Protein AF-A0A966P6P8-F1 (afdb_monomer_lite)

Sequence (256 aa):
MDTTIDSPDFDPVLDGQVDELGGAEESESILDVDTYGNHYVTVKVDGEEVRVPLSEAVAGYSRQADYTRKTQELAQQRQELQWASAIKAALENDPAGTIDLLADHYGVSRKEAQKMVDEDPFFSDFSMDDPVAKRLSDIDERVSAFERMQAQQRLESEISRLKSTYGDDFDPQEVVAAAVAQGSTNLEAVFKQIAFDRLAARQKVSSEKAAKQTEAKRQASVVSGAASVKTAKDDVGTIRSIADAWAAAKRQHGVS

pLDDT: mean 80.64, std 16.86, range [38.25, 96.75]

Foldseek 3Di:
DDDDDDDDDDDDDDDDDPPPPPPPPPPPPDDDCVVQQQPWDWDADPNDTDIHGPVVVVVVVVVVVVVVVVVVVVVVVVVVVVVVVVLVVCCVVPVPVSVCVVCVVVPHHPVNVVCVQCVPPVNVVCVVDDPVVVVVVVVVVVVVVVVVVVLVVVLVVVLVVVCVVPPPLDDSVQLVVQCVVVVHPDSVVSSVVVVVVVVVVVVVVVVVVVVVVVVVVVVVCVVVVVPDDDDDDDDLPDDPDPVSVVVVVCVVVVDD

Secondary structure (DSSP, 8-state):
-------------S---------------PPPHHHHTTSEEEEEETTEEEEEEHHHHHHHHHHHHHHHHHHHHHHHHHHHHHHHHHHHHHHHH-HHHHHHHHHHHTT--HHHHHHHHHT-HHHHHHHH--HHHHHHHHHHHHHHHHHHHHHHHHHHHHHHHHHHHHGGG--HHHHHHHHHHHT-S-HHHHHHHHHHHHHHHHHHHHHHHHHHHHHHHHHHHHHHHTS-------------SHHHHHHHHHHHHT--

Structure (mmCIF, N/CA/C/O backbone):
data_AF-A0A966P6P8-F1
#
_entry.id   AF-A0A966P6P8-F1
#
loop_
_atom_site.group_PDB
_atom_site.id
_atom_site.type_symbol
_atom_site.label_atom_id
_atom_site.label_alt_id
_atom_site.label_comp_id
_atom_site.label_asym_id
_atom_site.label_entity_id
_atom_site.label_seq_id
_atom_site.pdbx_PDB_ins_code
_atom_site.Cartn_x
_atom_site.Cartn_y
_atom_site.Cartn_z
_atom_site.occupancy
_atom_site.B_iso_or_equiv
_atom_site.auth_seq_id
_atom_site.auth_comp_id
_atom_site.auth_asym_id
_atom_site.auth_atom_id
_atom_site.pdbx_PDB_model_num
ATOM 1 N N . MET A 1 1 ? -25.496 -49.683 -61.567 1.00 40.41 1 MET A N 1
ATOM 2 C CA . MET A 1 1 ? -24.240 -50.371 -61.914 1.00 40.41 1 MET A CA 1
ATOM 3 C C . MET A 1 1 ? -23.152 -49.445 -61.410 1.00 40.41 1 MET A C 1
ATOM 5 O O . MET A 1 1 ? -22.867 -48.469 -62.080 1.00 40.41 1 MET A O 1
ATOM 9 N N . ASP A 1 2 ? -22.816 -49.420 -60.125 1.00 40.47 2 ASP A N 1
ATOM 10 C CA . ASP A 1 2 ? -22.213 -50.478 -59.300 1.00 40.47 2 ASP A CA 1
ATOM 11 C C . ASP A 1 2 ? -21.158 -51.296 -60.045 1.00 40.47 2 ASP A C 1
ATOM 13 O O . ASP A 1 2 ? -21.510 -52.219 -60.778 1.00 40.47 2 ASP A O 1
ATOM 17 N N . THR A 1 3 ? -19.896 -50.914 -59.837 1.00 44.72 3 THR A N 1
ATOM 18 C CA . THR A 1 3 ? -18.756 -51.828 -59.859 1.00 44.72 3 THR A CA 1
ATOM 19 C C . THR A 1 3 ? -17.773 -51.374 -58.781 1.00 44.72 3 THR A C 1
ATOM 21 O O . THR A 1 3 ? -17.285 -50.245 -58.788 1.00 44.72 3 THR A O 1
ATOM 24 N N . THR A 1 4 ? -17.541 -52.272 -57.834 1.00 46.53 4 THR A N 1
ATOM 25 C CA . THR A 1 4 ? -16.696 -52.143 -56.648 1.00 46.53 4 THR A CA 1
ATOM 26 C C . THR A 1 4 ? -15.240 -52.520 -56.970 1.00 46.53 4 THR A C 1
ATOM 28 O O . THR A 1 4 ? -15.019 -53.534 -57.619 1.00 46.53 4 THR A O 1
ATOM 31 N N . ILE A 1 5 ? -14.313 -51.668 -56.503 1.00 47.53 5 ILE A N 1
ATOM 32 C CA . ILE A 1 5 ? -12.948 -51.883 -55.955 1.00 47.53 5 ILE A CA 1
ATOM 33 C C . ILE A 1 5 ? -12.049 -52.963 -56.588 1.00 47.53 5 ILE A C 1
ATOM 35 O O . ILE A 1 5 ? -12.356 -54.144 -56.488 1.00 47.53 5 ILE A O 1
ATOM 39 N N . ASP A 1 6 ? -10.845 -52.556 -57.018 1.00 41.53 6 ASP A N 1
ATOM 40 C CA . ASP A 1 6 ? -9.609 -53.307 -56.728 1.00 41.53 6 ASP A CA 1
ATOM 41 C C . ASP A 1 6 ? -8.376 -52.375 -56.751 1.00 41.53 6 ASP A C 1
ATOM 43 O O . ASP A 1 6 ? -8.063 -51.770 -57.776 1.00 41.53 6 ASP A O 1
ATOM 47 N N . SER A 1 7 ? -7.714 -52.222 -55.601 1.00 47.41 7 SER A N 1
ATOM 48 C CA . SER A 1 7 ? -6.319 -51.761 -55.484 1.00 47.41 7 SER A CA 1
ATOM 49 C C . SER A 1 7 ? -5.475 -53.026 -55.337 1.00 47.41 7 SER A C 1
ATOM 51 O O . SER A 1 7 ? -5.856 -53.858 -54.512 1.00 47.41 7 SER A O 1
ATOM 53 N N . PRO A 1 8 ? -4.342 -53.190 -56.041 1.00 51.03 8 PRO A N 1
ATOM 54 C CA . PRO A 1 8 ? -3.049 -52.703 -55.518 1.00 51.03 8 PRO A CA 1
ATOM 55 C C . PRO A 1 8 ? -2.090 -52.306 -56.684 1.00 51.03 8 PRO A C 1
ATOM 57 O O . PRO A 1 8 ? -2.446 -52.441 -57.844 1.00 51.03 8 PRO A O 1
ATOM 60 N N . ASP A 1 9 ? -0.939 -51.650 -56.549 1.00 41.88 9 ASP A N 1
ATOM 61 C CA . ASP A 1 9 ? 0.227 -51.933 -55.720 1.00 41.88 9 ASP A CA 1
ATOM 62 C C . ASP A 1 9 ? 1.029 -50.637 -55.520 1.00 41.88 9 ASP A C 1
ATOM 64 O O . ASP A 1 9 ? 1.401 -49.943 -56.468 1.00 41.88 9 ASP A O 1
ATOM 68 N N . PHE A 1 10 ? 1.309 -50.326 -54.257 1.00 39.69 10 PHE A N 1
ATOM 69 C CA . PHE A 1 10 ? 2.444 -49.496 -53.885 1.00 39.69 10 PHE A CA 1
ATOM 70 C C . PHE A 1 10 ? 3.678 -50.394 -53.976 1.00 39.69 10 PHE A C 1
ATOM 72 O O . PHE A 1 10 ? 3.823 -51.290 -53.147 1.00 39.69 10 PHE A O 1
ATOM 79 N N . ASP A 1 11 ? 4.558 -50.139 -54.941 1.00 50.25 11 ASP A N 1
ATOM 80 C CA . ASP A 1 11 ? 5.905 -50.706 -54.949 1.00 50.25 11 ASP A CA 1
ATOM 81 C C . ASP A 1 11 ? 6.884 -49.596 -54.521 1.00 50.25 11 ASP A C 1
ATOM 83 O O . ASP A 1 11 ? 7.071 -48.615 -55.251 1.00 50.25 11 ASP A O 1
ATOM 87 N N . PRO A 1 12 ? 7.431 -49.645 -53.292 1.00 55.78 12 PRO A N 1
ATOM 88 C CA . PRO A 1 12 ? 8.374 -48.657 -52.812 1.00 55.78 12 PRO A CA 1
ATOM 89 C C . PRO A 1 12 ? 9.790 -49.028 -53.271 1.00 55.78 12 PRO A C 1
ATOM 91 O O . PRO A 1 12 ? 10.242 -50.151 -53.072 1.00 55.78 12 PRO A O 1
ATOM 94 N N . VAL A 1 13 ? 10.517 -48.015 -53.750 1.00 50.75 13 VAL A N 1
ATOM 95 C CA . VAL A 1 13 ? 11.955 -48.011 -54.087 1.00 50.75 13 VAL A CA 1
ATOM 96 C C . VAL A 1 13 ? 12.290 -48.421 -55.527 1.00 50.75 13 VAL A C 1
ATOM 98 O O . VAL A 1 13 ? 12.671 -49.554 -55.808 1.00 50.75 13 VAL A O 1
ATOM 101 N N . LEU A 1 14 ? 12.315 -47.426 -56.419 1.00 41.31 14 LEU A N 1
ATOM 102 C CA . LEU A 1 14 ? 13.279 -47.405 -57.516 1.00 41.31 14 LEU A CA 1
ATOM 103 C C . LEU A 1 14 ? 13.775 -45.971 -57.736 1.00 41.31 14 LEU A C 1
ATOM 105 O O . LEU A 1 14 ? 13.010 -45.094 -58.118 1.00 41.31 14 LEU A O 1
ATOM 109 N N . ASP A 1 15 ? 15.051 -45.785 -57.406 1.00 43.69 15 ASP A N 1
ATOM 110 C CA . ASP A 1 15 ? 15.924 -44.638 -57.654 1.00 43.69 15 ASP A CA 1
ATOM 111 C C . ASP A 1 15 ? 15.392 -43.234 -57.349 1.00 43.69 15 ASP A C 1
ATOM 113 O O . ASP A 1 15 ? 14.731 -42.564 -58.140 1.00 43.69 15 ASP A O 1
ATOM 117 N N . GLY A 1 16 ? 15.847 -42.727 -56.201 1.00 52.75 16 GLY A N 1
ATOM 118 C CA . GLY A 1 16 ? 16.045 -41.302 -56.022 1.00 52.75 16 GLY A CA 1
ATOM 119 C C . GLY A 1 16 ? 17.084 -40.802 -57.020 1.00 52.75 16 GLY A C 1
ATOM 120 O O . GLY A 1 16 ? 18.277 -40.812 -56.740 1.00 52.75 16 GLY A O 1
ATOM 121 N N . GLN A 1 17 ? 16.610 -40.315 -58.158 1.00 41.38 17 GLN A N 1
ATOM 122 C CA . GLN A 1 17 ? 17.323 -39.329 -58.947 1.00 41.38 17 GLN A CA 1
ATOM 123 C C . GLN A 1 17 ? 16.497 -38.049 -58.882 1.00 41.38 17 GLN A C 1
ATOM 125 O O . GLN A 1 17 ? 15.564 -37.828 -59.649 1.00 41.38 17 GLN A O 1
ATOM 130 N N . VAL A 1 18 ? 16.807 -37.225 -57.879 1.00 49.78 18 VAL A N 1
ATOM 131 C CA . VAL A 1 18 ? 16.539 -35.797 -57.995 1.00 49.78 18 VAL A CA 1
ATOM 132 C C . VAL A 1 18 ? 17.345 -35.346 -59.207 1.00 49.78 18 VAL A C 1
ATOM 134 O O . VAL A 1 18 ? 18.573 -35.378 -59.173 1.00 49.78 18 VAL A O 1
ATOM 137 N N . ASP A 1 19 ? 16.670 -35.021 -60.309 1.00 44.69 19 ASP A N 1
ATOM 138 C CA . ASP A 1 19 ? 17.277 -34.204 -61.353 1.00 44.69 19 ASP A CA 1
ATOM 139 C C . ASP A 1 19 ? 17.630 -32.877 -60.682 1.00 44.69 19 ASP A C 1
ATOM 141 O O . ASP A 1 19 ? 16.801 -31.984 -60.490 1.00 44.69 19 ASP A O 1
ATOM 145 N N . GLU A 1 20 ? 18.871 -32.820 -60.215 1.00 48.88 20 GLU A N 1
ATOM 146 C CA . GLU A 1 20 ? 19.545 -31.637 -59.735 1.00 48.88 20 GLU A CA 1
ATOM 147 C C . GLU A 1 20 ? 19.590 -30.689 -60.933 1.00 48.88 20 GLU A C 1
ATOM 149 O O . GLU A 1 20 ? 20.439 -30.795 -61.817 1.00 48.88 20 GLU A O 1
ATOM 154 N N . LEU A 1 21 ? 18.580 -29.818 -61.011 1.00 48.50 21 LEU A N 1
ATOM 155 C CA . LEU A 1 21 ? 18.564 -28.640 -61.865 1.00 48.50 21 LEU A CA 1
ATOM 156 C C . LEU A 1 21 ? 19.805 -27.833 -61.494 1.00 48.50 21 LEU A C 1
ATOM 158 O O . LEU A 1 21 ? 19.784 -27.022 -60.570 1.00 48.50 21 LEU A O 1
ATOM 162 N N . GLY A 1 22 ? 20.901 -28.148 -62.187 1.00 44.44 22 GLY A N 1
ATOM 163 C CA . GLY A 1 22 ? 22.191 -27.508 -62.051 1.00 44.44 22 GLY A CA 1
ATOM 164 C C . GLY A 1 22 ? 21.989 -26.014 -62.186 1.00 44.44 22 GLY A C 1
ATOM 165 O O . GLY A 1 22 ? 21.700 -25.511 -63.274 1.00 44.44 22 GLY A O 1
ATOM 166 N N . GLY A 1 23 ? 22.098 -25.324 -61.053 1.00 49.19 23 GLY A N 1
ATOM 167 C CA . GLY A 1 23 ? 22.200 -23.882 -61.022 1.00 49.19 23 GLY A CA 1
ATOM 168 C C . GLY A 1 23 ? 23.407 -23.511 -61.862 1.00 49.19 23 GLY A C 1
ATOM 169 O O . GLY A 1 23 ? 24.541 -23.814 -61.497 1.00 49.19 23 GLY A O 1
ATOM 170 N N . ALA A 1 24 ? 23.160 -22.904 -63.019 1.00 50.75 24 ALA A N 1
ATOM 171 C CA . ALA A 1 24 ? 24.193 -22.166 -63.705 1.00 50.75 24 ALA A CA 1
ATOM 172 C C . ALA A 1 24 ? 24.632 -21.062 -62.737 1.00 50.75 24 ALA A C 1
ATOM 174 O O . ALA A 1 24 ? 23.895 -20.104 -62.508 1.00 50.75 24 ALA A O 1
ATOM 175 N N . GLU A 1 25 ? 25.800 -21.229 -62.120 1.00 54.25 25 GLU A N 1
ATOM 176 C CA . GLU A 1 25 ? 26.509 -20.120 -61.498 1.00 54.25 25 GLU A CA 1
ATOM 177 C C . GLU A 1 25 ? 26.923 -19.172 -62.630 1.00 54.25 25 GLU A C 1
ATOM 179 O O . GLU A 1 25 ? 28.018 -19.253 -63.185 1.00 54.25 25 GLU A O 1
ATOM 184 N N . GLU A 1 26 ? 26.001 -18.297 -63.033 1.00 59.81 26 GLU A N 1
ATOM 185 C CA . GLU A 1 26 ? 26.340 -17.095 -63.778 1.00 59.81 26 GLU A CA 1
ATOM 186 C C . GLU A 1 26 ? 27.189 -16.236 -62.842 1.00 59.81 26 GLU A C 1
ATOM 188 O O . GLU A 1 26 ? 26.690 -15.500 -61.994 1.00 59.81 26 GLU A O 1
ATOM 193 N N . SER A 1 27 ? 28.508 -16.389 -62.942 1.00 58.28 27 SER A N 1
ATOM 194 C CA . SER A 1 27 ? 29.446 -15.516 -62.257 1.00 58.28 27 SER A CA 1
ATOM 195 C C . SER A 1 27 ? 29.288 -14.111 -62.838 1.00 58.28 27 SER A C 1
ATOM 197 O O . SER A 1 27 ? 29.836 -13.811 -63.904 1.00 58.28 27 SER A O 1
ATOM 199 N N . GLU A 1 28 ? 28.508 -13.259 -62.173 1.00 70.00 28 GLU A N 1
ATOM 200 C CA . GLU A 1 28 ? 28.406 -11.848 -62.532 1.00 70.00 28 GLU A CA 1
ATOM 201 C C . GLU A 1 28 ? 29.812 -11.235 -62.540 1.00 70.00 28 GLU A C 1
ATOM 203 O O . GLU A 1 28 ? 30.555 -11.301 -61.557 1.00 70.00 28 GLU A O 1
ATOM 208 N N . SER A 1 29 ? 30.216 -10.653 -63.670 1.00 74.38 29 SER A N 1
ATOM 209 C CA . SER A 1 29 ? 31.505 -9.977 -63.778 1.00 74.38 29 SER A CA 1
ATOM 210 C C . SER A 1 29 ? 31.459 -8.680 -62.968 1.00 74.38 29 SER A C 1
ATOM 212 O O . SER A 1 29 ? 30.943 -7.663 -63.438 1.00 74.38 29 SER A O 1
ATOM 214 N N . ILE A 1 30 ? 31.987 -8.718 -61.747 1.00 75.06 30 ILE A N 1
ATOM 215 C CA . ILE A 1 30 ? 32.059 -7.553 -60.862 1.00 75.06 30 ILE A CA 1
ATOM 216 C C . ILE A 1 30 ? 32.992 -6.514 -61.494 1.00 75.06 30 ILE A C 1
ATOM 218 O O . ILE A 1 30 ? 34.163 -6.784 -61.766 1.00 75.06 30 ILE A O 1
ATOM 222 N N . LEU A 1 31 ? 32.466 -5.313 -61.730 1.00 78.94 31 LEU A N 1
ATOM 223 C CA . LEU A 1 31 ? 33.258 -4.181 -62.198 1.00 78.94 31 LEU A CA 1
ATOM 224 C C . LEU A 1 31 ? 34.018 -3.577 -61.018 1.00 78.94 31 LEU A C 1
ATOM 226 O O . LEU A 1 31 ? 33.414 -3.083 -60.067 1.00 78.94 31 LEU A O 1
ATOM 230 N N . ASP A 1 32 ? 35.343 -3.594 -61.100 1.00 81.00 32 ASP A N 1
ATOM 231 C CA . ASP A 1 32 ? 36.198 -2.974 -60.095 1.00 81.00 32 ASP A CA 1
ATOM 232 C C . ASP A 1 32 ? 36.132 -1.439 -60.180 1.00 81.00 32 ASP A C 1
ATOM 234 O O . ASP A 1 32 ? 36.411 -0.831 -61.219 1.00 81.00 32 ASP A O 1
ATOM 238 N N . VAL A 1 33 ? 35.761 -0.806 -59.069 1.00 79.06 33 VAL A N 1
ATOM 239 C CA . VAL A 1 33 ? 35.576 0.646 -58.973 1.00 79.06 33 VAL A CA 1
ATOM 240 C C . VAL A 1 33 ? 36.901 1.390 -59.153 1.00 79.06 33 VAL A C 1
ATOM 242 O O . VAL A 1 33 ? 36.895 2.483 -59.719 1.00 79.06 33 VAL A O 1
ATOM 245 N N . ASP A 1 34 ? 38.034 0.792 -58.775 1.00 81.75 34 ASP A N 1
ATOM 246 C CA . ASP A 1 34 ? 39.353 1.420 -58.925 1.00 81.75 34 ASP A CA 1
ATOM 247 C C . ASP A 1 34 ? 39.784 1.494 -60.397 1.00 81.75 34 ASP A C 1
ATOM 249 O O . ASP A 1 34 ? 40.406 2.466 -60.834 1.00 81.75 34 ASP A O 1
ATOM 253 N N . THR A 1 35 ? 39.384 0.501 -61.193 1.00 82.88 35 THR A N 1
ATOM 254 C CA . THR A 1 35 ? 39.692 0.433 -62.626 1.00 82.88 35 THR A CA 1
ATOM 255 C C . THR A 1 35 ? 38.673 1.211 -63.471 1.00 82.88 35 THR A C 1
ATOM 257 O O . THR A 1 35 ? 39.038 1.903 -64.425 1.00 82.88 35 THR A O 1
ATOM 260 N N . TYR A 1 36 ? 37.383 1.134 -63.124 1.00 83.56 36 TYR A N 1
ATOM 261 C CA . TYR A 1 36 ? 36.289 1.681 -63.934 1.00 83.56 36 TYR A CA 1
ATOM 262 C C . TYR A 1 36 ? 35.656 2.958 -63.370 1.00 83.56 36 TYR A C 1
ATOM 264 O O . TYR A 1 36 ? 34.740 3.488 -63.994 1.00 83.56 36 TYR A O 1
ATOM 272 N N . GLY A 1 37 ? 36.156 3.514 -62.265 1.00 79.88 37 GLY A N 1
ATOM 273 C CA . GLY A 1 37 ? 35.544 4.648 -61.558 1.00 79.88 37 GLY A CA 1
ATOM 274 C C . GLY A 1 37 ? 35.254 5.890 -62.412 1.00 79.88 37 GLY A C 1
ATOM 275 O O . GLY A 1 37 ? 34.267 6.575 -62.163 1.00 79.88 37 GLY A O 1
ATOM 276 N N . ASN A 1 38 ? 36.046 6.146 -63.461 1.00 87.62 38 ASN A N 1
ATOM 277 C CA . ASN A 1 38 ? 35.849 7.272 -64.389 1.00 87.62 38 ASN A CA 1
ATOM 278 C C . ASN A 1 38 ? 34.782 7.024 -65.476 1.00 87.62 38 ASN A C 1
ATOM 280 O O . ASN A 1 38 ? 34.476 7.931 -66.254 1.00 87.62 38 ASN A O 1
ATOM 284 N N . HIS A 1 39 ? 34.229 5.812 -65.576 1.00 87.44 39 HIS A N 1
ATOM 285 C CA . HIS A 1 39 ? 33.167 5.502 -66.531 1.00 87.44 39 HIS A CA 1
ATOM 286 C C . HIS A 1 39 ? 31.854 6.096 -66.047 1.00 87.44 39 HIS A C 1
ATOM 288 O O . HIS A 1 39 ? 31.500 5.979 -64.881 1.00 87.44 39 HIS A O 1
ATOM 294 N N . TYR A 1 40 ? 31.119 6.734 -66.948 1.00 88.44 40 TYR A N 1
ATOM 295 C CA . TYR A 1 40 ? 29.867 7.388 -66.599 1.00 88.44 40 TYR A CA 1
ATOM 296 C C . TYR A 1 40 ? 28.685 6.432 -66.713 1.00 88.44 40 TYR A C 1
ATOM 298 O O . TYR A 1 40 ? 28.493 5.810 -67.758 1.00 88.44 40 TYR A O 1
ATOM 306 N N . VAL A 1 41 ? 27.852 6.421 -65.679 1.00 87.81 41 VAL A N 1
ATOM 307 C CA . VAL A 1 41 ? 26.591 5.686 -65.592 1.00 87.81 41 VAL A CA 1
ATOM 308 C C . VAL A 1 41 ? 25.446 6.685 -65.411 1.00 87.81 41 VAL A C 1
ATOM 310 O O . VAL A 1 41 ? 25.618 7.764 -64.843 1.00 87.81 41 VAL A O 1
ATOM 313 N N . THR A 1 42 ? 24.271 6.365 -65.941 1.00 90.00 42 THR A N 1
ATOM 314 C CA . THR A 1 42 ? 23.045 7.145 -65.733 1.00 90.00 42 THR A CA 1
ATOM 315 C C . THR A 1 42 ? 22.309 6.635 -64.500 1.00 90.00 42 THR A C 1
ATOM 317 O O . THR A 1 42 ? 21.915 5.470 -64.460 1.00 90.00 42 THR A O 1
ATOM 320 N N . VAL A 1 43 ? 22.108 7.503 -63.510 1.00 87.50 43 VAL A N 1
ATOM 321 C CA . VAL A 1 43 ? 21.359 7.218 -62.279 1.00 87.50 43 VAL A CA 1
ATOM 322 C C . VAL A 1 43 ? 20.107 8.094 -62.255 1.00 87.50 43 VAL A C 1
ATOM 324 O O . VAL A 1 43 ? 20.145 9.247 -62.684 1.00 87.50 43 VAL A O 1
ATOM 327 N N . LYS A 1 44 ? 18.986 7.550 -61.769 1.00 89.94 44 LYS A N 1
ATOM 328 C CA . LYS A 1 44 ? 17.744 8.310 -61.580 1.00 89.94 44 LYS A CA 1
ATOM 329 C C . LYS A 1 44 ? 17.712 8.912 -60.182 1.00 89.94 44 LYS A C 1
ATOM 331 O O . LYS A 1 44 ? 17.700 8.167 -59.206 1.00 89.94 44 LYS A O 1
ATOM 336 N N . VAL A 1 45 ? 17.664 10.237 -60.096 1.00 85.75 45 VAL A N 1
ATOM 337 C CA . VAL A 1 45 ? 17.494 10.981 -58.840 1.00 85.75 45 VAL A CA 1
ATOM 338 C C . VAL A 1 45 ? 16.249 11.844 -58.999 1.00 85.75 45 VAL A C 1
ATOM 340 O O . VAL A 1 45 ? 16.137 12.575 -59.976 1.00 85.75 45 VAL A O 1
ATOM 343 N N . ASP A 1 46 ? 15.273 11.688 -58.103 1.00 84.81 46 ASP A N 1
ATOM 344 C CA . ASP A 1 46 ? 14.005 12.440 -58.109 1.00 84.81 46 ASP A CA 1
ATOM 345 C C . ASP A 1 46 ? 13.236 12.442 -59.450 1.00 84.81 46 ASP A C 1
ATOM 347 O O . ASP A 1 46 ? 12.456 13.342 -59.747 1.00 84.81 46 ASP A O 1
ATOM 351 N N . GLY A 1 47 ? 13.416 11.392 -60.259 1.00 87.12 47 GLY A N 1
ATOM 352 C CA . GLY A 1 47 ? 12.741 11.220 -61.551 1.00 87.12 47 GLY A CA 1
ATOM 353 C C . GLY A 1 47 ? 13.490 11.787 -62.761 1.00 87.12 47 GLY A C 1
ATOM 354 O O . GLY A 1 47 ? 13.053 11.546 -63.886 1.00 87.12 47 GLY A O 1
ATOM 355 N N . GLU A 1 48 ? 14.630 12.452 -62.565 1.00 89.19 48 GLU A N 1
ATOM 356 C CA . GLU A 1 48 ? 15.507 12.928 -63.639 1.00 89.19 48 GLU A CA 1
ATOM 357 C C . GLU A 1 48 ? 16.707 11.988 -63.843 1.00 89.19 48 GLU A C 1
ATOM 359 O O . GLU A 1 48 ? 17.251 11.414 -62.896 1.00 89.19 48 GLU A O 1
ATOM 364 N N . GLU A 1 49 ? 17.122 11.804 -65.099 1.00 89.44 49 GLU A N 1
ATOM 365 C CA . GLU A 1 49 ? 18.284 10.982 -65.452 1.00 89.44 49 GLU A CA 1
ATOM 366 C C . GLU A 1 49 ? 19.559 11.827 -65.413 1.00 89.44 49 GLU A C 1
ATOM 368 O O . GLU A 1 49 ? 19.778 12.696 -66.258 1.00 89.44 49 GLU A O 1
ATOM 373 N N . VAL A 1 50 ? 20.423 11.554 -64.435 1.00 88.31 50 VAL A N 1
ATOM 374 C CA . VAL A 1 50 ? 21.680 12.277 -64.228 1.00 88.31 50 VAL A CA 1
ATOM 375 C C . VAL A 1 50 ? 22.852 11.358 -64.554 1.00 88.31 50 VAL A C 1
ATOM 377 O O . VAL A 1 50 ? 22.927 10.217 -64.097 1.00 88.31 50 VAL A O 1
ATOM 380 N N . ARG A 1 51 ? 23.790 11.852 -65.367 1.00 89.81 51 ARG A N 1
ATOM 381 C CA . ARG A 1 51 ? 24.991 11.110 -65.766 1.00 89.81 51 ARG A CA 1
ATOM 382 C C . ARG A 1 51 ? 26.134 11.396 -64.791 1.00 89.81 51 ARG A C 1
ATOM 384 O O . ARG A 1 51 ? 26.602 12.527 -64.706 1.00 89.81 51 ARG A O 1
ATOM 391 N N . VAL A 1 52 ? 26.600 10.365 -64.093 1.00 89.06 52 VAL A N 1
ATOM 392 C CA . VAL A 1 52 ? 27.539 10.455 -62.964 1.00 89.06 52 VAL A CA 1
ATOM 393 C C . VAL A 1 52 ? 28.635 9.384 -63.126 1.00 89.06 52 VAL A C 1
ATOM 395 O O . VAL A 1 52 ? 28.340 8.312 -63.656 1.00 89.06 52 VAL A O 1
ATOM 398 N N . PRO A 1 53 ? 29.906 9.628 -62.749 1.00 91.56 53 PRO A N 1
ATOM 399 C CA . PRO A 1 53 ? 30.934 8.585 -62.766 1.00 91.56 53 PRO A CA 1
ATOM 400 C C . PRO A 1 53 ? 30.575 7.407 -61.842 1.00 91.56 53 PRO A C 1
ATOM 402 O O . PRO A 1 53 ? 29.917 7.583 -60.816 1.00 91.56 53 PRO A O 1
ATOM 405 N N . LEU A 1 54 ? 31.027 6.202 -62.191 1.00 87.31 54 LEU A N 1
ATOM 406 C CA . LEU A 1 54 ? 30.733 4.957 -61.478 1.00 87.31 54 LEU A CA 1
ATOM 407 C C . LEU A 1 54 ? 31.159 5.030 -60.005 1.00 87.31 54 LEU A C 1
ATOM 409 O O . LEU A 1 54 ? 30.436 4.551 -59.135 1.00 87.31 54 LEU A O 1
ATOM 413 N N . SER A 1 55 ? 32.291 5.676 -59.713 1.00 88.00 55 SER A N 1
ATOM 414 C CA . SER A 1 55 ? 32.777 5.877 -58.342 1.00 88.00 55 SER A CA 1
ATOM 415 C C . SER A 1 55 ? 31.800 6.674 -57.470 1.00 88.00 55 SER A C 1
ATOM 417 O O . SER A 1 55 ? 31.571 6.319 -56.316 1.00 88.00 55 SER A O 1
ATOM 419 N N . GLU A 1 56 ? 31.174 7.711 -58.024 1.00 89.62 56 GLU A N 1
ATOM 420 C CA . GLU A 1 56 ? 30.198 8.546 -57.320 1.00 89.62 56 GLU A CA 1
ATOM 421 C C . GLU A 1 56 ? 28.845 7.827 -57.183 1.00 89.62 56 GLU A C 1
ATOM 423 O O . GLU A 1 56 ? 28.203 7.927 -56.140 1.00 89.62 56 GLU A O 1
ATOM 428 N N . ALA A 1 57 ? 28.443 7.021 -58.174 1.00 87.56 57 ALA A N 1
ATOM 429 C CA . ALA A 1 57 ? 27.248 6.180 -58.069 1.00 87.56 57 ALA A CA 1
ATOM 430 C C . ALA A 1 57 ? 27.367 5.145 -56.930 1.00 87.56 57 ALA A C 1
ATOM 432 O O . ALA A 1 57 ? 26.455 5.010 -56.109 1.00 87.56 57 ALA A O 1
ATOM 433 N N . VAL A 1 58 ? 28.514 4.461 -56.828 1.00 87.94 58 VAL A N 1
ATOM 434 C CA . VAL A 1 58 ? 28.794 3.500 -55.744 1.00 87.94 58 VAL A CA 1
ATOM 435 C C . VAL A 1 58 ? 28.907 4.209 -54.391 1.00 87.94 58 VAL A C 1
ATOM 437 O O . VAL A 1 58 ? 28.328 3.758 -53.399 1.00 87.94 58 VAL A O 1
ATOM 440 N N . ALA A 1 59 ? 29.591 5.357 -54.339 1.00 88.62 59 ALA A N 1
ATOM 441 C CA . ALA A 1 59 ? 29.683 6.161 -53.123 1.00 88.62 59 ALA A CA 1
ATOM 442 C C . ALA A 1 59 ? 28.305 6.664 -52.654 1.00 88.62 59 ALA A C 1
ATOM 444 O O . ALA A 1 59 ? 28.041 6.693 -51.449 1.00 88.62 59 ALA A O 1
ATOM 445 N N . GLY A 1 60 ? 27.413 7.017 -53.583 1.00 89.06 60 GLY A N 1
ATOM 446 C CA . GLY A 1 60 ? 26.030 7.399 -53.303 1.00 89.06 60 GLY A CA 1
ATOM 447 C C . GLY A 1 60 ? 25.245 6.282 -52.616 1.00 89.06 60 GLY A C 1
ATOM 448 O O . GLY A 1 60 ? 24.638 6.519 -51.570 1.00 89.06 60 GLY A O 1
ATOM 449 N N . TYR A 1 61 ? 25.336 5.051 -53.132 1.00 89.12 61 TYR A N 1
ATOM 450 C CA . TYR A 1 61 ? 24.720 3.877 -52.505 1.00 89.12 61 TYR A CA 1
ATOM 451 C C . TYR A 1 61 ? 25.263 3.627 -51.091 1.00 89.12 61 TYR A C 1
ATOM 453 O O . TYR A 1 61 ? 24.480 3.460 -50.155 1.00 89.12 61 TYR A O 1
ATOM 461 N N . SER A 1 62 ? 26.589 3.682 -50.905 1.00 90.38 62 SER A N 1
ATOM 462 C CA . SER A 1 62 ? 27.209 3.517 -49.581 1.00 90.38 62 SER A CA 1
ATOM 463 C C . SER A 1 62 ? 26.686 4.548 -48.581 1.00 90.38 62 SER A C 1
ATOM 465 O O . SER A 1 62 ? 26.296 4.195 -47.469 1.00 90.38 62 SER A O 1
ATOM 467 N N . ARG A 1 63 ? 26.621 5.825 -48.981 1.00 92.31 63 ARG A N 1
ATOM 468 C CA . ARG A 1 63 ? 26.088 6.896 -48.129 1.00 92.31 63 ARG A CA 1
ATOM 469 C C . ARG A 1 63 ? 24.611 6.684 -47.824 1.00 92.31 63 ARG A C 1
ATOM 471 O O . ARG A 1 63 ? 24.216 6.839 -46.677 1.00 92.31 63 ARG A O 1
ATOM 478 N N . GLN A 1 64 ? 23.790 6.320 -48.807 1.00 90.31 64 GLN A N 1
ATOM 479 C CA . GLN A 1 64 ? 22.361 6.074 -48.598 1.00 90.31 64 GLN A CA 1
ATOM 480 C C . GLN A 1 64 ? 22.115 4.890 -47.653 1.00 90.31 64 GLN A C 1
ATOM 482 O O . GLN A 1 64 ? 21.249 4.977 -46.777 1.00 90.31 64 GLN A O 1
ATOM 487 N N . ALA A 1 65 ? 22.896 3.816 -47.784 1.00 92.12 65 ALA A N 1
ATOM 488 C CA . ALA A 1 65 ? 22.875 2.687 -46.862 1.00 92.12 65 ALA A CA 1
ATOM 489 C C . ALA A 1 65 ? 23.277 3.126 -45.443 1.00 92.12 65 ALA A C 1
ATOM 491 O O . ALA A 1 65 ? 22.592 2.786 -44.476 1.00 92.12 65 ALA A O 1
ATOM 492 N N . ASP A 1 66 ? 24.326 3.945 -45.312 1.00 94.38 66 ASP A N 1
ATOM 493 C CA . ASP A 1 66 ? 24.755 4.514 -44.032 1.00 94.38 66 ASP A CA 1
ATOM 494 C C . ASP A 1 66 ? 23.705 5.432 -43.408 1.00 94.38 66 ASP A C 1
ATOM 496 O O . ASP A 1 66 ? 23.446 5.333 -42.210 1.00 94.38 66 ASP A O 1
ATOM 500 N N . TYR A 1 67 ? 23.085 6.313 -44.197 1.00 91.38 67 TYR A N 1
ATOM 501 C CA . TYR A 1 67 ? 22.015 7.191 -43.734 1.00 91.38 67 TYR A CA 1
ATOM 502 C C . TYR A 1 67 ? 20.816 6.380 -43.281 1.00 91.38 67 TYR A C 1
ATOM 504 O O . TYR A 1 67 ? 20.318 6.620 -42.192 1.00 91.38 67 TYR A O 1
ATOM 512 N N . THR A 1 68 ? 20.397 5.385 -44.058 1.00 94.50 68 THR A N 1
ATOM 513 C CA . THR A 1 68 ? 19.267 4.525 -43.696 1.00 94.50 68 THR A CA 1
ATOM 514 C C . THR A 1 68 ? 19.541 3.806 -42.377 1.00 94.50 68 THR A C 1
ATOM 516 O O . THR A 1 68 ? 18.711 3.859 -41.471 1.00 94.50 68 THR A O 1
ATOM 519 N N . ARG A 1 69 ? 20.733 3.215 -42.220 1.00 94.62 69 ARG A N 1
ATOM 520 C CA . ARG A 1 69 ? 21.151 2.555 -40.975 1.00 94.62 69 ARG A CA 1
ATOM 521 C C . ARG A 1 69 ? 21.177 3.528 -39.798 1.00 94.62 69 ARG A C 1
ATOM 523 O O . ARG A 1 69 ? 20.586 3.242 -38.764 1.00 94.62 69 ARG A O 1
ATOM 530 N N . LYS A 1 70 ? 21.791 4.703 -39.969 1.00 96.06 70 LYS A N 1
ATOM 531 C CA . LYS A 1 70 ? 21.854 5.745 -38.932 1.00 96.06 70 LYS A CA 1
ATOM 532 C C . LYS A 1 70 ? 20.483 6.307 -38.587 1.00 96.06 70 LYS A C 1
ATOM 534 O O . LYS A 1 70 ? 20.234 6.616 -37.432 1.00 96.06 70 LYS A O 1
ATOM 539 N N . THR A 1 71 ? 19.585 6.463 -39.553 1.00 95.69 71 THR A N 1
ATOM 540 C CA . THR A 1 71 ? 18.219 6.932 -39.307 1.00 95.69 71 THR A CA 1
ATOM 541 C C . THR A 1 71 ? 17.420 5.886 -38.542 1.00 95.69 71 THR A C 1
ATOM 543 O O . THR A 1 71 ? 16.684 6.260 -37.633 1.00 95.69 71 THR A O 1
ATOM 546 N N . GLN A 1 72 ? 17.588 4.597 -38.851 1.00 94.81 72 GLN A N 1
ATOM 547 C CA . GLN A 1 72 ? 16.989 3.511 -38.070 1.00 94.81 72 GLN A CA 1
ATOM 548 C C . GLN A 1 72 ? 17.544 3.479 -36.642 1.00 94.81 72 GLN A C 1
ATOM 550 O O . GLN A 1 72 ? 16.766 3.439 -35.695 1.00 94.81 72 GLN A O 1
ATOM 555 N N . GLU A 1 73 ? 18.862 3.585 -36.480 1.00 95.62 73 GLU A N 1
ATOM 556 C CA . GLU A 1 73 ? 19.515 3.647 -35.169 1.00 95.62 73 GLU A CA 1
ATOM 557 C C . GLU A 1 73 ? 19.044 4.870 -34.365 1.00 95.62 73 GLU A C 1
ATOM 559 O O . GLU A 1 73 ? 18.655 4.752 -33.208 1.00 95.62 73 GLU A O 1
ATOM 564 N N . LEU A 1 74 ? 18.975 6.047 -34.993 1.00 96.75 74 LEU A N 1
ATOM 565 C CA . LEU A 1 74 ? 18.459 7.267 -34.371 1.00 96.75 74 LEU A CA 1
ATOM 566 C C . LEU A 1 74 ? 16.982 7.122 -33.977 1.00 96.75 74 LEU A C 1
ATOM 568 O O . LEU A 1 74 ? 16.564 7.640 -32.941 1.00 96.75 74 LEU A O 1
ATOM 572 N N . ALA A 1 75 ? 16.173 6.453 -34.802 1.00 96.06 75 ALA A N 1
ATOM 573 C CA . ALA A 1 75 ? 14.774 6.183 -34.491 1.00 96.06 75 ALA A CA 1
ATOM 574 C C . ALA A 1 75 ? 14.646 5.247 -33.280 1.00 96.06 75 ALA A C 1
ATOM 576 O O . ALA A 1 75 ? 13.861 5.546 -32.383 1.00 96.06 75 ALA A O 1
ATOM 577 N N . GLN A 1 76 ? 15.462 4.190 -33.212 1.00 94.56 76 GLN A N 1
ATOM 578 C CA . GLN A 1 76 ? 15.531 3.285 -32.062 1.00 94.56 76 GLN A CA 1
ATOM 579 C C . GLN A 1 76 ? 15.962 4.031 -30.795 1.00 94.56 76 GLN A C 1
ATOM 581 O O . GLN A 1 76 ? 15.245 3.994 -29.800 1.00 94.56 76 GLN A O 1
ATOM 586 N N . GLN A 1 77 ? 17.038 4.823 -30.854 1.00 94.44 77 GLN A N 1
ATOM 587 C CA . GLN A 1 77 ? 17.495 5.643 -29.724 1.00 94.44 77 GLN A CA 1
ATOM 588 C C . GLN A 1 77 ? 16.406 6.613 -29.239 1.00 94.44 77 GLN A C 1
ATOM 590 O O . GLN A 1 77 ? 16.186 6.777 -28.039 1.00 94.44 77 GLN A O 1
ATOM 595 N N . ARG A 1 78 ? 15.681 7.263 -30.160 1.00 95.50 78 ARG A N 1
ATOM 596 C CA . ARG A 1 78 ? 14.556 8.141 -29.800 1.00 95.50 78 ARG A CA 1
ATOM 597 C C . ARG A 1 78 ? 13.420 7.370 -29.137 1.00 95.50 78 ARG A C 1
ATOM 599 O O . ARG A 1 78 ? 12.847 7.877 -28.176 1.00 95.50 78 ARG A O 1
ATOM 606 N N . GLN A 1 79 ? 13.098 6.182 -29.637 1.00 94.06 79 GLN A N 1
ATOM 607 C CA . GLN A 1 79 ? 12.066 5.325 -29.063 1.00 94.06 79 GLN A CA 1
ATOM 608 C C . GLN A 1 79 ? 12.450 4.859 -27.652 1.00 94.06 79 GLN A C 1
ATOM 610 O O . GLN A 1 79 ? 11.623 4.937 -26.749 1.00 94.06 79 GLN A O 1
ATOM 615 N N . GLU A 1 80 ? 13.701 4.456 -27.433 1.00 91.88 80 GLU A N 1
ATOM 616 C CA . GLU A 1 80 ? 14.217 4.070 -26.114 1.00 91.88 80 GLU A CA 1
ATOM 617 C C . GLU A 1 80 ? 14.154 5.226 -25.111 1.00 91.88 80 GLU A C 1
ATOM 619 O O . GLU A 1 80 ? 13.684 5.050 -23.986 1.00 91.88 80 GLU A O 1
ATOM 624 N N . LEU A 1 81 ? 14.557 6.434 -25.519 1.00 95.12 81 LEU A N 1
ATOM 625 C CA . LEU A 1 81 ? 14.471 7.624 -24.667 1.00 95.12 81 LEU A CA 1
ATOM 626 C C . LEU A 1 81 ? 13.020 7.979 -24.317 1.00 95.12 81 LEU A C 1
ATOM 628 O O . LEU A 1 81 ? 12.722 8.308 -23.166 1.00 95.12 81 LEU A O 1
ATOM 632 N N . GLN A 1 82 ? 12.109 7.897 -25.291 1.00 94.06 82 GLN A N 1
ATOM 633 C CA . GLN A 1 82 ? 10.680 8.114 -25.056 1.00 94.06 82 GLN A CA 1
ATOM 634 C C . GLN A 1 82 ? 10.121 7.072 -24.086 1.00 94.06 82 GLN A C 1
ATOM 636 O O . GLN A 1 82 ? 9.459 7.442 -23.116 1.00 94.06 82 GLN A O 1
ATOM 641 N N . TRP A 1 83 ? 10.449 5.798 -24.289 1.00 92.69 83 TRP A N 1
ATOM 642 C CA . TRP A 1 83 ? 10.054 4.700 -23.414 1.00 92.69 83 TRP A CA 1
ATOM 643 C C . TRP A 1 83 ? 10.554 4.893 -21.978 1.00 92.69 83 TRP A C 1
ATOM 645 O O . TRP A 1 83 ? 9.762 4.836 -21.039 1.00 92.69 83 TRP A O 1
ATOM 655 N N . ALA A 1 84 ? 11.834 5.226 -21.797 1.00 91.75 84 ALA A N 1
ATOM 656 C CA . ALA A 1 84 ? 12.409 5.497 -20.481 1.00 91.75 84 ALA A CA 1
ATOM 657 C C . ALA A 1 84 ? 11.709 6.670 -19.774 1.00 91.75 84 ALA A C 1
ATOM 659 O O . ALA A 1 84 ? 11.394 6.592 -18.585 1.00 91.75 84 ALA A O 1
ATOM 660 N N . SER A 1 85 ? 11.419 7.750 -20.509 1.00 94.00 85 SER A N 1
ATOM 661 C CA . SER A 1 85 ? 10.682 8.892 -19.958 1.00 94.00 85 SER A CA 1
ATOM 662 C C . SER A 1 85 ? 9.243 8.533 -19.567 1.00 94.00 85 SER A C 1
ATOM 664 O O . SER A 1 85 ? 8.761 8.991 -18.531 1.00 94.00 85 SER A O 1
ATOM 666 N N . ALA A 1 86 ? 8.585 7.667 -20.345 1.00 93.38 86 ALA A N 1
ATOM 667 C CA . ALA A 1 86 ? 7.235 7.193 -20.076 1.00 93.38 86 ALA A CA 1
ATOM 668 C C . ALA A 1 86 ? 7.189 6.292 -18.835 1.00 93.38 86 ALA A C 1
ATOM 670 O O . ALA A 1 86 ? 6.333 6.503 -17.980 1.00 93.38 86 ALA A O 1
ATOM 671 N N . ILE A 1 87 ? 8.140 5.359 -18.686 1.00 94.00 87 ILE A N 1
ATOM 672 C CA . ILE A 1 87 ? 8.266 4.533 -17.474 1.00 94.00 87 ILE A CA 1
ATOM 673 C C . ILE A 1 87 ? 8.465 5.421 -16.252 1.00 94.00 87 ILE A C 1
ATOM 675 O O . ILE A 1 87 ? 7.792 5.229 -15.245 1.00 94.00 87 ILE A O 1
ATOM 679 N N . LYS A 1 88 ? 9.361 6.412 -16.334 1.00 94.81 88 LYS A N 1
ATOM 680 C CA . LYS A 1 88 ? 9.605 7.328 -15.217 1.00 94.81 88 LYS A CA 1
ATOM 681 C C . LYS A 1 88 ? 8.323 8.057 -14.804 1.00 94.81 88 LYS A C 1
ATOM 683 O O . LYS A 1 88 ? 7.985 8.065 -13.626 1.00 94.81 88 LYS A O 1
ATOM 688 N N . ALA A 1 89 ? 7.603 8.635 -15.764 1.00 95.06 89 ALA A N 1
ATOM 689 C CA . ALA A 1 89 ? 6.349 9.330 -15.488 1.00 95.06 89 ALA A CA 1
ATOM 690 C C . ALA A 1 89 ? 5.267 8.384 -14.934 1.00 95.06 89 ALA A C 1
ATOM 692 O O . ALA A 1 89 ? 4.508 8.770 -14.047 1.00 95.06 89 ALA A O 1
ATOM 693 N N . ALA A 1 90 ? 5.191 7.147 -15.427 1.00 94.50 90 ALA A N 1
ATOM 694 C CA . ALA A 1 90 ? 4.262 6.142 -14.919 1.00 94.50 90 ALA A CA 1
ATOM 695 C C . ALA A 1 90 ? 4.602 5.746 -13.473 1.00 94.50 90 ALA A C 1
ATOM 697 O O . ALA A 1 90 ? 3.712 5.721 -12.628 1.00 94.50 90 ALA A O 1
ATOM 698 N N . LEU A 1 91 ? 5.888 5.561 -13.156 1.00 94.00 91 LEU A N 1
ATOM 699 C CA . LEU A 1 91 ? 6.364 5.228 -11.812 1.00 94.00 91 LEU A CA 1
ATOM 700 C C . LEU A 1 91 ? 6.098 6.351 -10.794 1.00 94.00 91 LEU A C 1
ATOM 702 O O . LEU A 1 91 ? 5.793 6.068 -9.640 1.00 94.00 91 LEU A O 1
ATOM 706 N N . GLU A 1 92 ? 6.192 7.617 -11.212 1.00 94.81 92 GLU A N 1
ATOM 707 C CA . GLU A 1 92 ? 5.871 8.776 -10.364 1.00 94.81 92 GLU A CA 1
ATOM 708 C C . GLU A 1 92 ? 4.367 8.879 -10.041 1.00 94.81 92 GLU A C 1
ATOM 710 O O . GLU A 1 92 ? 4.011 9.355 -8.964 1.00 94.81 92 GLU A O 1
ATOM 715 N N . ASN A 1 93 ? 3.488 8.432 -10.945 1.00 96.25 93 ASN A N 1
ATOM 716 C CA . ASN A 1 93 ? 2.032 8.517 -10.773 1.00 96.25 93 ASN A CA 1
ATOM 717 C C . ASN A 1 93 ? 1.420 7.261 -10.128 1.00 96.25 93 ASN A C 1
ATOM 719 O O . ASN A 1 93 ? 0.588 7.377 -9.230 1.00 96.25 93 ASN A O 1
ATOM 723 N N . ASP A 1 94 ? 1.809 6.072 -10.593 1.00 95.25 94 ASP A N 1
ATOM 724 C CA . ASP A 1 94 ? 1.364 4.773 -10.082 1.00 95.25 94 ASP A CA 1
ATOM 725 C C . ASP A 1 94 ? 2.531 3.770 -10.087 1.00 95.25 94 ASP A C 1
ATOM 727 O O . ASP A 1 94 ? 2.741 3.028 -11.059 1.00 95.25 94 ASP A O 1
ATOM 731 N N . PRO A 1 95 ? 3.310 3.723 -8.995 1.00 93.12 95 PRO A N 1
ATOM 732 C CA . PRO A 1 95 ? 4.455 2.834 -8.919 1.00 93.12 95 PRO A CA 1
ATOM 733 C C . PRO A 1 95 ? 4.051 1.357 -8.896 1.00 93.12 95 PRO A C 1
ATOM 735 O O . PRO A 1 95 ? 4.755 0.531 -9.469 1.00 93.12 95 PRO A O 1
ATOM 738 N N . ALA A 1 96 ? 2.923 1.004 -8.273 1.00 91.50 96 ALA A N 1
ATOM 739 C CA . ALA A 1 96 ? 2.514 -0.392 -8.141 1.00 91.50 96 ALA A CA 1
ATOM 740 C C . ALA A 1 96 ? 2.041 -0.966 -9.484 1.00 91.50 96 ALA A C 1
ATOM 742 O O . ALA A 1 96 ? 2.510 -2.031 -9.886 1.00 91.50 96 ALA A O 1
ATOM 743 N N . GLY A 1 97 ? 1.172 -0.241 -10.197 1.00 91.56 97 GLY A N 1
ATOM 744 C CA . GLY A 1 97 ? 0.677 -0.665 -11.506 1.00 91.56 97 GLY A CA 1
ATOM 745 C C . GLY A 1 97 ? 1.771 -0.698 -12.575 1.00 91.56 97 GLY A C 1
ATOM 746 O O . GLY A 1 97 ? 1.811 -1.615 -13.392 1.00 91.56 97 GLY A O 1
ATOM 747 N N . THR A 1 98 ? 2.713 0.251 -12.539 1.00 93.19 98 THR A N 1
ATOM 748 C CA . THR A 1 98 ? 3.839 0.284 -13.490 1.00 93.19 98 THR A CA 1
ATOM 749 C C . THR A 1 98 ? 4.766 -0.918 -13.322 1.00 93.19 98 THR A C 1
ATOM 751 O O . THR A 1 98 ? 5.200 -1.499 -14.316 1.00 93.19 98 THR A O 1
ATOM 754 N N . ILE A 1 99 ? 5.058 -1.316 -12.079 1.00 90.94 99 ILE A N 1
ATOM 755 C CA . ILE A 1 99 ? 5.882 -2.499 -11.804 1.00 90.94 99 ILE A CA 1
ATOM 756 C C . ILE A 1 99 ? 5.183 -3.778 -12.273 1.00 90.94 99 ILE A C 1
ATOM 758 O O . ILE A 1 99 ? 5.845 -4.627 -12.863 1.00 90.94 99 ILE A O 1
ATOM 762 N N . ASP A 1 100 ? 3.866 -3.900 -12.084 1.00 89.69 100 ASP A N 1
ATOM 763 C CA . ASP A 1 100 ? 3.109 -5.065 -12.563 1.00 89.69 100 ASP A CA 1
ATOM 764 C C . ASP A 1 100 ? 3.114 -5.163 -14.093 1.00 89.69 100 ASP A C 1
ATOM 766 O O . ASP A 1 100 ? 3.421 -6.221 -14.637 1.00 89.69 100 ASP A O 1
ATOM 770 N N . LEU A 1 101 ? 2.880 -4.049 -14.795 1.00 90.88 101 LEU A N 1
ATOM 771 C CA . LEU A 1 101 ? 2.960 -4.011 -16.259 1.00 90.88 101 LEU A CA 1
ATOM 772 C C . LEU A 1 101 ? 4.355 -4.372 -16.778 1.00 90.88 101 LEU A C 1
ATOM 774 O O . LEU A 1 101 ? 4.483 -5.045 -17.800 1.00 90.88 101 LEU A O 1
ATOM 778 N N . LEU A 1 102 ? 5.406 -3.916 -16.092 1.00 91.94 102 LEU A N 1
ATOM 779 C CA . LEU A 1 102 ? 6.782 -4.235 -16.458 1.00 91.94 102 LEU A CA 1
ATOM 780 C C . LEU A 1 102 ? 7.080 -5.723 -16.235 1.00 91.94 102 LEU A C 1
ATOM 782 O O . LEU A 1 102 ? 7.691 -6.359 -17.091 1.00 91.94 102 LEU A O 1
ATOM 786 N N . ALA A 1 103 ? 6.622 -6.275 -15.112 1.00 89.44 103 ALA A N 1
ATOM 787 C CA . ALA A 1 103 ? 6.759 -7.688 -14.787 1.00 89.44 103 ALA A CA 1
ATOM 788 C C . ALA A 1 103 ? 6.062 -8.565 -15.847 1.00 89.44 103 ALA A C 1
ATOM 790 O O . ALA A 1 103 ? 6.686 -9.473 -16.397 1.00 89.44 103 ALA A O 1
ATOM 791 N N . ASP A 1 104 ? 4.834 -8.206 -16.234 1.00 89.31 104 ASP A N 1
ATOM 792 C CA . ASP A 1 104 ? 4.084 -8.869 -17.305 1.00 89.31 104 ASP A CA 1
ATOM 793 C C . ASP A 1 104 ? 4.790 -8.753 -18.667 1.00 89.31 104 ASP A C 1
ATOM 795 O O . ASP A 1 104 ? 4.900 -9.742 -19.394 1.00 89.31 104 ASP A O 1
ATOM 799 N N . HIS A 1 105 ? 5.322 -7.573 -19.006 1.00 90.06 105 HIS A N 1
ATOM 800 C CA . HIS A 1 105 ? 6.062 -7.346 -20.253 1.00 90.06 105 HIS A CA 1
ATOM 801 C C . HIS A 1 105 ? 7.314 -8.232 -20.366 1.00 90.06 105 HIS A C 1
ATOM 803 O O . HIS A 1 105 ? 7.634 -8.709 -21.454 1.00 90.06 105 HIS A O 1
ATOM 809 N N . TYR A 1 106 ? 8.015 -8.478 -19.254 1.00 90.88 106 TYR A N 1
ATOM 810 C CA . TYR A 1 106 ? 9.171 -9.382 -19.212 1.00 90.88 106 TYR A CA 1
ATOM 811 C C . TYR A 1 106 ? 8.803 -10.847 -18.937 1.00 90.88 106 TYR A C 1
ATOM 813 O O . TYR A 1 106 ? 9.694 -11.693 -18.868 1.00 90.88 106 TYR A O 1
ATOM 821 N N . GLY A 1 107 ? 7.511 -11.167 -18.813 1.00 89.19 107 GLY A N 1
ATOM 822 C CA . GLY A 1 107 ? 7.026 -12.528 -18.593 1.00 89.19 107 GLY A CA 1
ATOM 823 C C . GLY A 1 107 ? 7.334 -13.087 -17.204 1.00 89.19 107 GLY A C 1
ATOM 824 O O . GLY A 1 107 ? 7.350 -14.304 -17.038 1.00 89.19 107 GLY A O 1
ATOM 825 N N . VAL A 1 108 ? 7.580 -12.227 -16.212 1.00 88.19 108 VAL A N 1
ATOM 826 C CA . VAL A 1 108 ? 7.856 -12.629 -14.829 1.00 88.19 108 VAL A CA 1
ATOM 827 C C . VAL A 1 108 ? 6.634 -12.313 -13.981 1.00 88.19 108 VAL A C 1
ATOM 829 O O . VAL A 1 108 ? 6.248 -11.158 -13.833 1.00 88.19 108 VAL A O 1
ATOM 832 N N . SER A 1 109 ? 6.020 -13.328 -13.372 1.00 83.12 109 SER A N 1
ATOM 833 C CA . SER A 1 109 ? 4.906 -13.066 -12.455 1.00 83.12 109 SER A CA 1
ATOM 834 C C . SER A 1 109 ? 5.403 -12.369 -11.184 1.00 83.12 109 SER A C 1
ATOM 836 O O . SER A 1 109 ? 6.486 -12.682 -10.691 1.00 83.12 109 SER A O 1
ATOM 838 N N . ARG A 1 110 ? 4.589 -11.497 -10.569 1.00 77.31 110 ARG A N 1
ATOM 839 C CA . ARG A 1 110 ? 4.943 -10.847 -9.285 1.00 77.31 110 ARG A CA 1
ATOM 840 C C . ARG A 1 110 ? 5.401 -11.859 -8.227 1.00 77.31 110 ARG A C 1
ATOM 842 O O . ARG A 1 110 ? 6.334 -11.598 -7.480 1.00 77.31 110 ARG A O 1
ATOM 849 N N . LYS A 1 111 ? 4.773 -13.038 -8.184 1.00 78.44 111 LYS A N 1
ATOM 850 C CA . LYS A 1 111 ? 5.124 -14.117 -7.247 1.00 78.44 111 LYS A CA 1
ATOM 851 C C . LYS A 1 111 ? 6.489 -14.744 -7.549 1.00 78.44 111 LYS A C 1
ATOM 853 O O . LYS A 1 111 ? 7.179 -15.161 -6.628 1.00 78.44 111 LYS A O 1
ATOM 858 N N . GLU A 1 112 ? 6.856 -14.847 -8.818 1.00 81.62 112 GLU A N 1
ATOM 859 C CA . GLU A 1 112 ? 8.157 -15.352 -9.256 1.00 81.62 112 GLU A CA 1
ATOM 860 C C . GLU A 1 112 ? 9.260 -14.316 -9.035 1.00 81.62 112 GLU A C 1
ATOM 862 O O . GLU A 1 112 ? 10.295 -14.663 -8.480 1.00 81.62 112 GLU A O 1
ATOM 867 N N . ALA A 1 113 ? 8.993 -13.038 -9.323 1.00 78.00 113 ALA A N 1
ATOM 868 C CA . ALA A 1 113 ? 9.884 -11.934 -8.971 1.00 78.00 113 ALA A CA 1
ATOM 869 C C . ALA A 1 113 ? 10.134 -11.866 -7.455 1.00 78.00 113 ALA A C 1
ATOM 871 O O . ALA A 1 113 ? 11.273 -11.733 -7.022 1.00 78.00 113 ALA A O 1
ATOM 872 N N . GLN A 1 114 ? 9.081 -12.024 -6.642 1.00 78.06 114 GLN A N 1
ATOM 873 C CA . GLN A 1 114 ? 9.195 -12.073 -5.183 1.00 78.06 114 GLN A CA 1
ATOM 874 C C . GLN A 1 114 ? 10.093 -13.230 -4.733 1.00 78.06 114 GLN A C 1
ATOM 876 O O . GLN A 1 114 ? 11.001 -13.020 -3.942 1.00 78.06 114 GLN A O 1
ATOM 881 N N . LYS A 1 115 ? 9.899 -14.430 -5.295 1.00 79.81 115 LYS A N 1
ATOM 882 C CA . LYS A 1 115 ? 10.761 -15.582 -5.005 1.00 79.81 115 LYS A CA 1
ATOM 883 C C . LYS A 1 115 ? 12.212 -15.344 -5.399 1.00 79.81 115 LYS A C 1
ATOM 885 O O . LYS A 1 115 ? 13.084 -15.698 -4.628 1.00 79.81 115 LYS A O 1
ATOM 890 N N . MET A 1 116 ? 12.473 -14.741 -6.558 1.00 75.50 116 MET A N 1
ATOM 891 C CA . MET A 1 116 ? 13.839 -14.419 -6.983 1.00 75.50 116 MET A CA 1
ATOM 892 C C . MET A 1 116 ? 14.535 -13.463 -6.008 1.00 75.50 116 MET A C 1
ATOM 894 O O . MET A 1 116 ? 15.729 -13.608 -5.789 1.00 75.50 116 MET A O 1
ATOM 898 N N . VAL A 1 117 ? 13.799 -12.520 -5.409 1.00 73.50 117 VAL A N 1
ATOM 899 C CA . VAL A 1 117 ? 14.323 -11.611 -4.374 1.00 73.50 117 VAL A CA 1
ATOM 900 C C . VAL A 1 117 ? 14.516 -12.332 -3.039 1.00 73.50 117 VAL A C 1
ATOM 902 O O . VAL A 1 117 ? 15.548 -12.164 -2.399 1.00 73.50 117 VAL A O 1
ATOM 905 N N . ASP A 1 118 ? 13.543 -13.146 -2.627 1.00 71.25 118 ASP A N 1
ATOM 906 C CA . ASP A 1 118 ? 13.583 -13.883 -1.358 1.00 71.25 118 ASP A CA 1
ATOM 907 C C . ASP A 1 118 ? 14.667 -14.981 -1.358 1.00 71.25 118 ASP A C 1
ATOM 909 O O . ASP A 1 118 ? 15.251 -15.284 -0.318 1.00 71.25 118 ASP A O 1
ATOM 913 N N . GLU A 1 119 ? 14.930 -15.586 -2.521 1.00 71.12 119 GLU A N 1
ATOM 914 C CA . GLU A 1 119 ? 15.940 -16.628 -2.735 1.00 71.12 119 GLU A CA 1
ATOM 915 C C . GLU A 1 119 ? 17.322 -16.057 -3.095 1.00 71.12 119 GLU A C 1
ATOM 917 O O . GLU A 1 119 ? 18.280 -16.829 -3.166 1.00 71.12 119 GLU A O 1
ATOM 922 N N . ASP A 1 120 ? 17.456 -14.738 -3.301 1.00 72.06 120 ASP A N 1
ATOM 923 C CA . ASP A 1 120 ? 18.753 -14.095 -3.524 1.00 72.06 120 ASP A CA 1
ATOM 924 C C . ASP A 1 120 ? 19.558 -14.093 -2.209 1.00 72.06 120 ASP A C 1
ATOM 926 O O . ASP A 1 120 ? 19.211 -13.356 -1.275 1.00 72.06 120 ASP A O 1
ATOM 930 N N . PRO A 1 121 ? 20.662 -14.865 -2.115 1.00 62.12 121 PRO A N 1
ATOM 931 C CA . PRO A 1 121 ? 21.445 -14.978 -0.888 1.00 62.12 121 PRO A CA 1
ATOM 932 C C . PRO A 1 121 ? 22.002 -13.636 -0.397 1.00 62.12 121 PRO A C 1
ATOM 934 O O . PRO A 1 121 ? 22.249 -13.473 0.796 1.00 62.12 121 PRO A O 1
ATOM 937 N N . PHE A 1 122 ? 22.202 -12.670 -1.300 1.00 65.25 122 PHE A N 1
ATOM 938 C CA . PHE A 1 122 ? 22.721 -11.344 -0.980 1.00 65.25 122 PHE A CA 1
ATOM 939 C C . PHE A 1 122 ? 21.667 -10.462 -0.293 1.00 65.25 122 PHE A C 1
ATOM 941 O O . PHE A 1 122 ? 21.995 -9.702 0.618 1.00 65.25 122 PHE A O 1
ATOM 948 N N . PHE A 1 123 ? 20.396 -10.586 -0.686 1.00 58.66 123 PHE A N 1
ATOM 949 C CA . PHE A 1 123 ? 19.287 -9.852 -0.069 1.00 58.66 123 PHE A CA 1
ATOM 950 C C . PHE A 1 123 ? 18.719 -10.574 1.157 1.00 58.66 123 PHE A C 1
ATOM 952 O O . PHE A 1 123 ? 18.355 -9.916 2.134 1.00 58.66 123 PHE A O 1
ATOM 959 N N . SER A 1 124 ? 18.696 -11.909 1.166 1.00 58.22 124 SER A N 1
ATOM 960 C CA . SER A 1 124 ? 18.196 -12.692 2.302 1.00 58.22 124 SER A CA 1
ATOM 961 C C . SER A 1 124 ? 19.069 -12.547 3.557 1.00 58.22 124 SER A C 1
ATOM 963 O O . SER A 1 124 ? 18.540 -12.467 4.666 1.00 58.22 124 SER A O 1
ATOM 965 N N . ASP A 1 125 ? 20.396 -12.466 3.391 1.00 54.00 125 ASP A N 1
ATOM 966 C CA . ASP A 1 125 ? 21.364 -12.333 4.495 1.00 54.00 125 ASP A CA 1
ATOM 967 C C . ASP A 1 125 ? 21.274 -10.948 5.164 1.00 54.00 125 ASP A C 1
ATOM 969 O O . ASP A 1 125 ? 21.238 -10.828 6.386 1.00 54.00 125 ASP A O 1
ATOM 973 N N . PHE A 1 126 ? 21.089 -9.891 4.366 1.00 55.34 126 PHE A N 1
ATOM 974 C CA . PHE A 1 126 ? 20.878 -8.530 4.875 1.00 55.34 126 PHE A CA 1
ATOM 975 C C . PHE A 1 126 ? 19.503 -8.330 5.535 1.00 55.34 126 PHE A C 1
ATOM 977 O O . PHE A 1 126 ? 19.355 -7.480 6.414 1.00 55.34 126 PHE A O 1
ATOM 984 N N . SER A 1 127 ? 18.495 -9.109 5.132 1.00 54.72 127 SER A N 1
ATOM 985 C CA . SER A 1 127 ? 17.124 -8.996 5.649 1.00 54.72 127 SER A CA 1
ATOM 986 C C . SER A 1 127 ? 16.946 -9.641 7.029 1.00 54.72 127 SER A C 1
ATOM 988 O O . SER A 1 127 ? 16.109 -9.197 7.812 1.00 54.72 127 SER A O 1
ATOM 990 N N . MET A 1 128 ? 17.735 -10.671 7.354 1.00 54.34 128 MET A N 1
ATOM 991 C CA . MET A 1 128 ? 17.695 -11.345 8.663 1.00 54.34 128 MET A CA 1
ATOM 992 C C . MET A 1 128 ? 18.456 -10.585 9.763 1.00 54.34 128 MET A C 1
ATOM 994 O O . MET A 1 128 ? 18.179 -10.768 10.952 1.00 54.34 128 MET A O 1
ATOM 998 N N . ASP A 1 129 ? 19.373 -9.693 9.383 1.00 60.12 129 ASP A N 1
ATOM 999 C CA . ASP A 1 129 ? 20.274 -8.994 10.301 1.00 60.12 129 ASP A CA 1
ATOM 1000 C C . ASP A 1 129 ? 20.154 -7.463 10.265 1.00 60.12 129 ASP A C 1
ATOM 1002 O O . ASP A 1 129 ? 21.072 -6.772 10.707 1.00 60.12 129 ASP A O 1
ATOM 1006 N N . ASP A 1 130 ? 19.018 -6.900 9.834 1.00 74.06 130 ASP A N 1
ATOM 1007 C CA . ASP A 1 130 ? 18.790 -5.458 9.984 1.00 74.06 130 ASP A CA 1
ATOM 1008 C C . ASP A 1 130 ? 18.760 -5.076 11.485 1.00 74.06 130 ASP A C 1
ATOM 1010 O O . ASP A 1 130 ? 17.828 -5.446 12.218 1.00 74.06 130 ASP A O 1
ATOM 1014 N N . PRO A 1 131 ? 19.763 -4.325 11.993 1.00 78.12 131 PRO A N 1
ATOM 1015 C CA . PRO A 1 131 ? 19.793 -3.913 13.391 1.00 78.12 131 PRO A CA 1
ATOM 1016 C C . PRO A 1 131 ? 18.600 -3.018 13.751 1.00 78.12 131 PRO A C 1
ATOM 1018 O O . PRO A 1 131 ? 18.232 -2.952 14.926 1.00 78.12 131 PRO A O 1
ATOM 1021 N N . VAL A 1 132 ? 17.986 -2.339 12.774 1.00 84.12 132 VAL A N 1
ATOM 1022 C CA . VAL A 1 132 ? 16.788 -1.517 12.982 1.00 84.12 132 VAL A CA 1
ATOM 1023 C C . VAL A 1 132 ? 15.561 -2.401 13.191 1.00 84.12 132 VAL A C 1
ATOM 1025 O O . VAL A 1 132 ? 14.840 -2.191 14.167 1.00 84.12 132 VAL A O 1
ATOM 1028 N N . ALA A 1 133 ? 15.360 -3.429 12.363 1.00 81.31 133 ALA A N 1
ATOM 1029 C CA . ALA A 1 133 ? 14.275 -4.395 12.537 1.00 81.31 133 ALA A CA 1
ATOM 1030 C C . ALA A 1 133 ? 14.313 -5.087 13.914 1.00 81.31 133 ALA A C 1
ATOM 1032 O O . ALA A 1 133 ? 13.295 -5.134 14.604 1.00 81.31 133 ALA A O 1
ATOM 1033 N N . LYS A 1 134 ? 15.494 -5.530 14.375 1.00 84.38 134 LYS A N 1
ATOM 1034 C CA . LYS A 1 134 ? 15.661 -6.119 15.723 1.00 84.38 134 LYS A CA 1
ATOM 1035 C C . LYS A 1 134 ? 15.343 -5.125 16.844 1.00 84.38 134 LYS A C 1
ATOM 1037 O O . LYS A 1 134 ? 14.724 -5.470 17.847 1.00 84.38 134 LYS A O 1
ATOM 1042 N N . ARG A 1 135 ? 15.747 -3.860 16.685 1.00 88.50 135 ARG A N 1
ATOM 1043 C CA . ARG A 1 135 ? 15.396 -2.799 17.643 1.00 88.50 135 ARG A CA 1
ATOM 1044 C C . ARG A 1 135 ? 13.894 -2.554 17.688 1.00 88.50 135 ARG A C 1
ATOM 1046 O O . ARG A 1 135 ? 13.375 -2.311 18.773 1.00 88.50 135 ARG A O 1
ATOM 1053 N N . LEU A 1 136 ? 13.219 -2.600 16.543 1.00 88.38 136 LEU A N 1
ATOM 1054 C CA . LEU A 1 136 ? 11.777 -2.412 16.471 1.00 88.38 136 LEU A CA 1
ATOM 1055 C C . LEU A 1 136 ? 11.036 -3.559 17.163 1.00 88.38 136 LEU A C 1
ATOM 1057 O O . LEU A 1 136 ? 10.185 -3.285 18.001 1.00 88.38 136 LEU A O 1
ATOM 1061 N N . SER A 1 137 ? 11.424 -4.816 16.918 1.00 88.25 137 SER A N 1
ATOM 1062 C CA . SER A 1 137 ? 10.824 -5.963 17.613 1.00 88.25 137 SER A CA 1
ATOM 1063 C C . SER A 1 137 ? 11.022 -5.898 19.131 1.00 88.25 137 SER A C 1
ATOM 1065 O O . SER A 1 137 ? 10.077 -6.132 19.880 1.00 88.25 137 SER A O 1
ATOM 1067 N N . ASP A 1 138 ? 12.216 -5.509 19.596 1.00 91.44 138 ASP A N 1
ATOM 1068 C CA . ASP A 1 138 ? 12.490 -5.313 21.027 1.00 91.44 138 ASP A CA 1
ATOM 1069 C C . ASP A 1 138 ? 11.624 -4.195 21.632 1.00 91.44 138 ASP A C 1
ATOM 1071 O O . ASP A 1 138 ? 11.201 -4.271 22.790 1.00 91.44 138 ASP A O 1
ATOM 1075 N N . ILE A 1 139 ? 11.396 -3.115 20.876 1.00 94.44 139 ILE A N 1
ATOM 1076 C CA . ILE A 1 139 ? 10.534 -2.006 21.296 1.00 94.44 139 ILE A CA 1
ATOM 1077 C C . ILE A 1 139 ? 9.084 -2.475 21.362 1.00 94.44 139 ILE A C 1
ATOM 1079 O O . ILE A 1 139 ? 8.450 -2.242 22.386 1.00 94.44 139 ILE A O 1
ATOM 1083 N N . ASP A 1 140 ? 8.580 -3.166 20.343 1.00 91.62 140 ASP A N 1
ATOM 1084 C CA . ASP A 1 140 ? 7.210 -3.686 20.310 1.00 91.62 140 ASP A CA 1
ATOM 1085 C C . ASP A 1 140 ? 6.955 -4.670 21.459 1.00 91.62 140 ASP A C 1
ATOM 1087 O O . ASP A 1 140 ? 5.920 -4.613 22.132 1.00 91.62 140 ASP A O 1
ATOM 1091 N N . GLU A 1 141 ? 7.926 -5.532 21.768 1.00 95.06 141 GLU A N 1
ATOM 1092 C CA . GLU A 1 141 ? 7.841 -6.432 22.915 1.00 95.06 141 GLU A CA 1
ATOM 1093 C C . GLU A 1 141 ? 7.767 -5.648 24.235 1.00 95.06 141 GLU A C 1
ATOM 1095 O O . GLU A 1 141 ? 6.901 -5.909 25.074 1.00 95.06 141 GLU A O 1
ATOM 1100 N N . ARG A 1 142 ? 8.607 -4.621 24.407 1.00 94.94 142 ARG A N 1
ATOM 1101 C CA . ARG A 1 142 ? 8.584 -3.762 25.604 1.00 94.94 142 ARG A CA 1
ATOM 1102 C C . ARG A 1 142 ? 7.306 -2.941 25.718 1.00 94.94 142 ARG A C 1
ATOM 1104 O O . ARG A 1 142 ? 6.775 -2.817 26.820 1.00 94.94 142 ARG A O 1
ATOM 1111 N N . VAL A 1 143 ? 6.821 -2.380 24.613 1.00 96.56 143 VAL A N 1
ATOM 1112 C CA . VAL A 1 143 ? 5.590 -1.584 24.564 1.00 96.56 143 VAL A CA 1
ATOM 1113 C C . VAL A 1 143 ? 4.404 -2.473 24.907 1.00 96.56 143 VAL A C 1
ATOM 1115 O O . VAL A 1 143 ? 3.667 -2.149 25.833 1.00 96.56 143 VAL A O 1
ATOM 1118 N N . SER A 1 144 ? 4.274 -3.641 24.278 1.00 93.88 144 SER A N 1
ATOM 1119 C CA . SER A 1 144 ? 3.182 -4.571 24.580 1.00 93.88 144 SER A CA 1
ATOM 1120 C C . SER A 1 144 ? 3.233 -5.091 26.024 1.00 93.88 144 SER A C 1
ATOM 1122 O O . SER A 1 144 ? 2.194 -5.214 26.677 1.00 93.88 144 SER A O 1
ATOM 1124 N N . ALA A 1 145 ? 4.424 -5.350 26.575 1.00 94.62 145 ALA A N 1
ATOM 1125 C CA . ALA A 1 145 ? 4.585 -5.718 27.981 1.00 94.62 145 ALA A CA 1
ATOM 1126 C C . ALA A 1 145 ? 4.159 -4.579 28.922 1.00 94.62 145 ALA A C 1
ATOM 1128 O O . ALA A 1 145 ? 3.467 -4.814 29.917 1.00 94.62 145 ALA A O 1
ATOM 1129 N N . PHE A 1 146 ? 4.533 -3.343 28.596 1.00 96.50 146 PHE A N 1
ATOM 1130 C CA . PHE A 1 146 ? 4.156 -2.160 29.358 1.00 96.50 146 PHE A CA 1
ATOM 1131 C C . PHE A 1 146 ? 2.648 -1.888 29.293 1.00 96.50 146 PHE A C 1
ATOM 1133 O O . PHE A 1 146 ? 2.025 -1.638 30.323 1.00 96.50 146 PHE A O 1
ATOM 1140 N N . GLU A 1 147 ? 2.037 -2.010 28.117 1.00 93.56 147 GLU A N 1
ATOM 1141 C CA . GLU A 1 147 ? 0.590 -1.884 27.928 1.00 93.56 147 GLU A CA 1
ATOM 1142 C C . GLU A 1 147 ? -0.177 -2.934 28.730 1.00 93.56 147 GLU A C 1
ATOM 1144 O O . GLU A 1 147 ? -1.132 -2.593 29.430 1.00 93.56 147 GLU A O 1
ATOM 1149 N N . ARG A 1 148 ? 0.269 -4.199 28.708 1.00 93.44 148 ARG A N 1
ATOM 1150 C CA . ARG A 1 148 ? -0.317 -5.266 29.538 1.00 93.44 148 ARG A CA 1
ATOM 1151 C C . ARG A 1 148 ? -0.216 -4.937 31.022 1.00 93.44 148 ARG A C 1
ATOM 1153 O O . ARG A 1 148 ? -1.196 -5.103 31.744 1.00 93.44 148 ARG A O 1
ATOM 1160 N N . MET A 1 149 ? 0.936 -4.442 31.470 1.00 95.25 149 MET A N 1
ATOM 1161 C CA . MET A 1 149 ? 1.141 -4.046 32.862 1.00 95.25 149 MET A CA 1
ATOM 1162 C C . MET A 1 149 ? 0.199 -2.906 33.266 1.00 95.25 149 MET A C 1
ATOM 1164 O O . MET A 1 149 ? -0.458 -2.985 34.302 1.00 95.25 149 MET A O 1
ATOM 1168 N N . GLN A 1 150 ? 0.080 -1.866 32.439 1.00 94.12 150 GLN A N 1
ATOM 1169 C CA . GLN A 1 150 ? -0.850 -0.767 32.696 1.00 94.12 150 GLN A 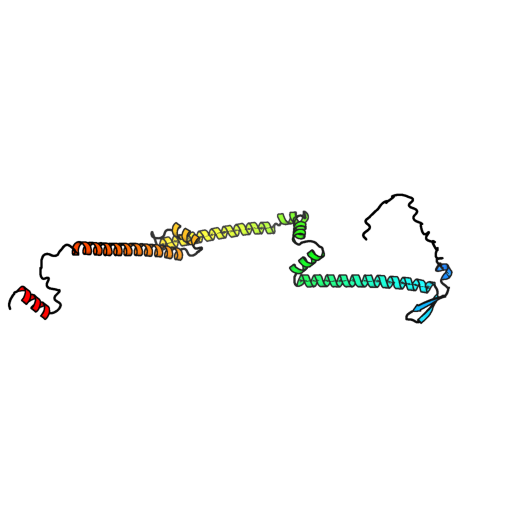CA 1
ATOM 1170 C C . GLN A 1 150 ? -2.310 -1.229 32.689 1.00 94.12 150 GLN A C 1
ATOM 1172 O O . GLN A 1 150 ? -3.091 -0.802 33.540 1.00 94.12 150 GLN A O 1
ATOM 1177 N N . ALA A 1 151 ? -2.688 -2.098 31.750 1.00 89.50 151 ALA A N 1
ATOM 1178 C CA . ALA A 1 151 ? -4.033 -2.655 31.672 1.00 89.50 151 ALA A CA 1
ATOM 1179 C C . ALA A 1 151 ? -4.380 -3.460 32.933 1.00 89.50 151 ALA A C 1
ATOM 1181 O O . ALA A 1 151 ? -5.461 -3.277 33.492 1.00 89.50 151 ALA A O 1
ATOM 1182 N N . GLN A 1 152 ? -3.447 -4.281 33.427 1.00 91.38 152 GLN A N 1
ATOM 1183 C CA . GLN A 1 152 ? -3.607 -5.022 34.681 1.00 91.38 152 GLN A CA 1
ATOM 1184 C C . GLN A 1 152 ? -3.764 -4.086 35.883 1.00 91.38 152 GLN A C 1
ATOM 1186 O O . GLN A 1 152 ? -4.706 -4.247 36.652 1.00 91.38 152 GLN A O 1
ATOM 1191 N N . GLN A 1 153 ? -2.914 -3.061 36.010 1.00 95.31 153 GLN A N 1
ATOM 1192 C CA . GLN A 1 153 ? -3.016 -2.087 37.104 1.00 95.31 153 GLN A CA 1
ATOM 1193 C C . GLN A 1 153 ? -4.356 -1.340 37.093 1.00 95.31 153 GLN A C 1
ATOM 1195 O O . GLN A 1 153 ? -4.972 -1.148 38.143 1.00 95.31 153 GLN A O 1
ATOM 1200 N N . ARG A 1 154 ? -4.833 -0.931 35.908 1.00 92.25 154 ARG A N 1
ATOM 1201 C CA . ARG A 1 154 ? -6.149 -0.291 35.761 1.00 92.25 154 ARG A CA 1
ATOM 1202 C C . ARG A 1 154 ? -7.258 -1.229 36.218 1.00 92.25 154 ARG A C 1
ATOM 1204 O O . ARG A 1 154 ? -8.048 -0.835 37.074 1.00 92.25 154 ARG A O 1
ATOM 1211 N N . LEU A 1 155 ? -7.256 -2.466 35.727 1.00 92.62 155 LEU A N 1
ATOM 1212 C CA . LEU A 1 155 ? -8.217 -3.497 36.114 1.00 92.62 155 LEU A CA 1
ATOM 1213 C C . LEU A 1 155 ? -8.220 -3.737 37.632 1.00 92.62 155 LEU A C 1
ATOM 1215 O O . LEU A 1 155 ? -9.283 -3.727 38.245 1.00 92.62 155 LEU A O 1
ATOM 1219 N N . GLU A 1 156 ? -7.056 -3.880 38.268 1.00 93.12 156 GLU A N 1
ATOM 1220 C CA . GLU A 1 156 ? -6.952 -4.068 39.722 1.00 93.12 156 GLU A CA 1
ATOM 1221 C C . GLU A 1 156 ? -7.489 -2.865 40.503 1.00 93.12 156 GLU A C 1
ATOM 1223 O O . GLU A 1 156 ? -8.227 -3.025 41.480 1.00 93.12 156 GLU A O 1
ATOM 1228 N N . SER A 1 157 ? -7.156 -1.650 40.061 1.00 94.62 157 SER A N 1
ATOM 1229 C CA . SER A 1 157 ? -7.626 -0.419 40.698 1.00 94.62 157 SER A CA 1
ATOM 1230 C C . SER A 1 157 ? -9.144 -0.250 40.582 1.00 94.62 157 SER A C 1
ATOM 1232 O O . SER A 1 157 ? -9.795 0.145 41.552 1.00 94.62 157 SER A O 1
ATOM 1234 N N . GLU A 1 158 ? -9.726 -0.611 39.435 1.00 94.06 158 GLU A N 1
ATOM 1235 C CA . GLU A 1 158 ? -11.170 -0.597 39.213 1.00 94.06 158 GLU A CA 1
ATOM 1236 C C . GLU A 1 158 ? -11.870 -1.655 40.058 1.00 94.06 158 GLU A C 1
ATOM 1238 O O . GLU A 1 158 ? -12.842 -1.335 40.738 1.00 94.06 158 GLU A O 1
ATOM 1243 N N . ILE A 1 159 ? -11.351 -2.885 40.093 1.00 94.94 159 ILE A N 1
ATOM 1244 C CA . ILE A 1 159 ? -11.881 -3.954 40.949 1.00 94.94 159 ILE A CA 1
ATOM 1245 C C . ILE A 1 159 ? -11.848 -3.527 42.417 1.00 94.94 159 ILE A C 1
ATOM 1247 O O . ILE A 1 159 ? -12.841 -3.691 43.124 1.00 94.94 159 ILE A O 1
ATOM 1251 N N . SER A 1 160 ? -10.739 -2.946 42.881 1.00 94.50 160 SER A N 1
ATOM 1252 C CA . SER A 1 160 ? -10.603 -2.451 44.254 1.00 94.50 160 SER A CA 1
ATOM 1253 C C . SER A 1 160 ? -11.609 -1.336 44.561 1.00 94.50 160 SER A C 1
ATOM 1255 O O . SER A 1 160 ? -12.289 -1.369 45.589 1.00 94.50 160 SER A O 1
ATOM 1257 N N . ARG A 1 161 ? -11.780 -0.383 43.633 1.00 96.00 161 ARG A N 1
ATOM 1258 C CA . ARG A 1 161 ? -12.771 0.697 43.738 1.00 96.00 161 ARG A CA 1
ATOM 1259 C C . ARG A 1 161 ? -14.208 0.169 43.753 1.00 96.00 161 ARG A C 1
ATOM 1261 O O . ARG A 1 161 ? -15.030 0.654 44.527 1.00 96.00 161 ARG A O 1
ATOM 1268 N N . LEU A 1 162 ? -14.539 -0.797 42.902 1.00 94.44 162 LEU A N 1
ATOM 1269 C CA . LEU A 1 162 ? -15.877 -1.389 42.852 1.00 94.44 162 LEU A CA 1
ATOM 1270 C C . LEU A 1 162 ? -16.162 -2.192 44.117 1.00 94.44 162 LEU A C 1
ATOM 1272 O O . LEU A 1 162 ? -17.224 -2.028 44.712 1.00 94.44 162 LEU A O 1
ATOM 1276 N N . LYS A 1 163 ? -15.183 -2.963 44.592 1.00 93.94 163 LYS A N 1
ATOM 1277 C CA . LYS A 1 163 ? -15.285 -3.697 45.853 1.00 93.94 163 LYS A CA 1
ATOM 1278 C C . LYS A 1 163 ? -15.498 -2.765 47.047 1.00 93.94 163 LYS A C 1
ATOM 1280 O O . LYS A 1 163 ? -16.307 -3.076 47.912 1.00 93.94 163 LYS A O 1
ATOM 1285 N N . SER A 1 164 ? -14.832 -1.609 47.095 1.00 95.00 164 SER A N 1
ATOM 1286 C CA . SER A 1 164 ? -15.060 -0.630 48.168 1.00 95.00 164 SER A CA 1
ATOM 1287 C C . SER A 1 164 ? -16.410 0.087 48.057 1.00 95.00 164 SER A C 1
ATOM 1289 O O . SER A 1 164 ? -16.988 0.446 49.078 1.00 95.00 164 SER A O 1
ATOM 1291 N N . THR A 1 165 ? -16.930 0.270 46.838 1.00 95.44 165 THR A N 1
ATOM 1292 C CA . THR A 1 165 ? -18.211 0.952 46.586 1.00 95.44 165 THR A CA 1
ATOM 1293 C C . THR A 1 165 ? -19.419 0.050 46.855 1.00 95.44 165 THR A C 1
ATOM 1295 O O . THR A 1 165 ? -20.412 0.510 47.413 1.00 95.44 165 THR A O 1
ATOM 1298 N N . TYR A 1 166 ? -19.348 -1.222 46.453 1.00 93.12 166 TYR A N 1
ATOM 1299 C CA . TYR A 1 166 ? -20.473 -2.165 46.474 1.00 93.12 166 TYR A CA 1
ATOM 1300 C C . TYR A 1 166 ? -20.351 -3.257 47.551 1.00 93.12 166 TYR A C 1
ATOM 1302 O O . TYR A 1 166 ? -21.325 -3.957 47.817 1.00 93.12 166 TYR A O 1
ATOM 1310 N N . GLY A 1 167 ? -19.195 -3.386 48.209 1.00 91.62 167 GLY A N 1
ATOM 1311 C CA . GLY A 1 167 ? -18.998 -4.308 49.328 1.00 91.62 167 GLY A CA 1
ATOM 1312 C C . GLY A 1 167 ? -19.093 -5.784 48.929 1.00 91.62 167 GLY A C 1
ATOM 1313 O O . GLY A 1 167 ? -18.613 -6.183 47.869 1.00 91.62 167 GLY A O 1
ATOM 1314 N N . ASP A 1 168 ? -19.709 -6.589 49.798 1.00 89.75 168 ASP A N 1
ATOM 1315 C CA . ASP A 1 168 ? -19.787 -8.054 49.666 1.00 89.75 168 ASP A CA 1
ATOM 1316 C C . ASP A 1 168 ? -20.686 -8.533 48.512 1.00 89.75 168 ASP A C 1
ATOM 1318 O O . ASP A 1 168 ? -20.578 -9.680 48.084 1.00 89.75 168 ASP A O 1
ATOM 1322 N N . ASP A 1 169 ? -21.558 -7.670 47.981 1.00 89.25 169 ASP A N 1
ATOM 1323 C CA . ASP A 1 169 ? -22.414 -8.001 46.834 1.00 89.25 169 ASP A CA 1
ATOM 1324 C C . ASP A 1 169 ? -21.638 -8.035 45.501 1.00 89.25 169 ASP A C 1
ATOM 1326 O O . ASP A 1 169 ? -22.148 -8.548 44.498 1.00 89.25 169 ASP A O 1
ATOM 1330 N N . PHE A 1 170 ? -20.417 -7.488 45.473 1.00 95.25 170 PHE A N 1
ATOM 1331 C CA . PHE A 1 170 ? -19.557 -7.443 44.294 1.00 95.25 170 PHE A CA 1
ATOM 1332 C C . PHE A 1 170 ? -18.626 -8.657 44.224 1.00 95.25 170 PHE A C 1
ATOM 1334 O O . PHE A 1 170 ? -17.690 -8.784 45.017 1.00 95.25 170 PHE A O 1
ATOM 1341 N N . ASP A 1 171 ? -18.840 -9.508 43.218 1.00 94.12 171 ASP A N 1
ATOM 1342 C CA . ASP A 1 171 ? -17.941 -10.614 42.881 1.00 94.12 171 ASP A CA 1
ATOM 1343 C C . ASP A 1 171 ? -17.044 -10.238 41.682 1.00 94.12 171 ASP A C 1
ATOM 1345 O O . ASP A 1 171 ? -17.533 -10.135 40.551 1.00 94.12 171 ASP A O 1
ATOM 1349 N N . PRO A 1 172 ? -15.724 -10.052 41.886 1.00 91.81 172 PRO A N 1
ATOM 1350 C CA . PRO A 1 172 ? -14.802 -9.714 40.808 1.00 91.81 172 PRO A CA 1
ATOM 1351 C C . PRO A 1 172 ? -14.767 -10.756 39.686 1.00 91.81 172 PRO A C 1
ATOM 1353 O O . PRO A 1 172 ? -14.613 -10.393 38.522 1.00 91.81 172 PRO A O 1
ATOM 1356 N N . GLN A 1 173 ? -14.882 -12.045 40.016 1.00 93.12 173 GLN A N 1
ATOM 1357 C CA . GLN A 1 173 ? -14.709 -13.116 39.034 1.00 93.12 173 GLN A CA 1
ATOM 1358 C C . GLN A 1 173 ? -15.899 -13.172 38.074 1.00 93.12 173 GLN A C 1
ATOM 1360 O O . GLN A 1 173 ? -15.708 -13.276 36.863 1.00 93.12 173 GLN A O 1
ATOM 1365 N N . GLU A 1 174 ? -17.116 -13.034 38.603 1.00 93.81 174 GLU A N 1
ATOM 1366 C CA . GLU A 1 174 ? -18.353 -13.014 37.815 1.00 93.81 174 GLU A CA 1
ATOM 1367 C C . GLU A 1 174 ? -18.393 -11.802 36.873 1.00 93.81 174 GLU A C 1
ATOM 1369 O O . GLU A 1 174 ? -18.709 -11.934 35.689 1.00 93.81 174 GLU A O 1
ATOM 1374 N N . VAL A 1 175 ? -18.005 -10.625 37.377 1.00 94.56 175 VAL A N 1
ATOM 1375 C CA . VAL A 1 175 ? -18.009 -9.377 36.603 1.00 94.56 175 VAL A CA 1
ATOM 1376 C C . VAL A 1 175 ? -16.960 -9.404 35.495 1.00 94.56 175 VAL A C 1
ATOM 1378 O O . VAL A 1 175 ? -17.275 -9.046 34.363 1.00 94.56 175 VAL A O 1
ATOM 1381 N N . VAL A 1 176 ? -15.735 -9.860 35.778 1.00 92.88 176 VAL A N 1
ATOM 1382 C CA . VAL A 1 176 ? -14.681 -9.968 34.756 1.00 92.88 176 VAL A CA 1
ATOM 1383 C C . VAL A 1 176 ? -15.055 -11.003 33.694 1.00 92.88 176 VAL A C 1
ATOM 1385 O O . VAL A 1 176 ? -14.912 -10.728 32.504 1.00 92.88 176 VAL A O 1
ATOM 1388 N N . ALA A 1 177 ? -15.590 -12.163 34.087 1.00 94.69 177 ALA A N 1
ATOM 1389 C CA . ALA A 1 177 ? -16.029 -13.183 33.135 1.00 94.69 177 ALA A CA 1
ATOM 1390 C C . ALA A 1 177 ? -17.149 -12.668 32.216 1.00 94.69 177 ALA A C 1
ATOM 1392 O O . ALA A 1 177 ? -17.092 -12.856 30.999 1.00 94.69 177 ALA A O 1
ATOM 1393 N N . ALA A 1 178 ? -18.140 -11.968 32.774 1.00 94.00 178 ALA A N 1
ATOM 1394 C CA . ALA A 1 178 ? -19.207 -11.352 31.995 1.00 94.00 178 ALA A CA 1
ATOM 1395 C C . ALA A 1 178 ? -18.698 -10.211 31.101 1.00 94.00 178 ALA A C 1
ATOM 1397 O O . ALA A 1 178 ? -19.156 -10.080 29.969 1.00 94.00 178 ALA A O 1
ATOM 1398 N N . ALA A 1 179 ? -17.724 -9.422 31.562 1.00 93.69 179 ALA A N 1
ATOM 1399 C CA . ALA A 1 179 ? -17.116 -8.354 30.774 1.00 93.69 179 ALA A CA 1
ATOM 1400 C C . ALA A 1 179 ? -16.375 -8.910 29.551 1.00 93.69 179 ALA A C 1
ATOM 1402 O O . ALA A 1 179 ? -16.558 -8.402 28.446 1.00 93.69 179 ALA A O 1
ATOM 1403 N N . VAL A 1 180 ? -15.626 -10.007 29.720 1.00 94.12 180 VAL A N 1
ATOM 1404 C CA . VAL A 1 180 ? -14.987 -10.734 28.610 1.00 94.12 180 VAL A CA 1
ATOM 1405 C C . VAL A 1 180 ? -16.035 -11.312 27.657 1.00 94.12 180 VAL A C 1
ATOM 1407 O O . VAL A 1 180 ? -15.900 -11.158 26.446 1.00 94.12 180 VAL A O 1
ATOM 1410 N N . ALA A 1 181 ? -17.105 -11.920 28.178 1.00 93.94 181 ALA A N 1
ATOM 1411 C CA . ALA A 1 181 ? -18.176 -12.487 27.353 1.00 93.94 181 ALA A CA 1
ATOM 1412 C C . ALA A 1 181 ? -18.940 -11.424 26.542 1.00 93.94 181 ALA A C 1
ATOM 1414 O O . ALA A 1 181 ? -19.377 -11.694 25.426 1.00 93.94 181 ALA A O 1
ATOM 1415 N N . GLN A 1 182 ? -19.099 -10.220 27.094 1.00 92.00 182 GLN A N 1
ATOM 1416 C CA . GLN A 1 182 ? -19.779 -9.097 26.447 1.00 92.00 182 GLN A CA 1
ATOM 1417 C C . GLN A 1 182 ? -18.836 -8.211 25.615 1.00 92.00 182 GLN A C 1
ATOM 1419 O O . GLN A 1 182 ? -19.311 -7.318 24.916 1.00 92.00 182 GLN A O 1
ATOM 1424 N N . GLY A 1 183 ? -17.515 -8.417 25.695 1.00 91.56 183 GLY A N 1
ATOM 1425 C CA . GLY A 1 183 ? -16.519 -7.543 25.065 1.00 91.56 183 GLY A CA 1
ATOM 1426 C C . GLY A 1 183 ? -16.516 -6.115 25.625 1.00 91.56 183 GLY A C 1
ATOM 1427 O O . GLY A 1 183 ? -16.187 -5.172 24.908 1.00 91.56 183 GLY A O 1
ATOM 1428 N N . SER A 1 184 ? -16.918 -5.936 26.886 1.00 90.88 184 SER A N 1
ATOM 1429 C CA . SER A 1 184 ? -17.003 -4.628 27.541 1.00 90.88 184 SER A CA 1
ATOM 1430 C C . SER A 1 184 ? -15.761 -4.354 28.382 1.00 90.88 184 SER A C 1
ATOM 1432 O O . SER A 1 184 ? -15.301 -5.211 29.131 1.00 90.88 184 SER A O 1
ATOM 1434 N N . THR A 1 185 ? -15.251 -3.127 28.311 1.00 90.00 185 THR A N 1
ATOM 1435 C CA . THR A 1 185 ? -14.176 -2.636 29.187 1.00 90.00 185 THR A CA 1
ATOM 1436 C C . THR A 1 185 ? -14.706 -1.965 30.456 1.00 90.00 185 THR A C 1
ATOM 1438 O O . THR A 1 185 ? -13.927 -1.657 31.349 1.00 90.00 185 THR A O 1
ATOM 1441 N N . ASN A 1 186 ? -16.020 -1.735 30.563 1.00 93.75 186 ASN A N 1
ATOM 1442 C CA . ASN A 1 186 ? -16.630 -1.048 31.701 1.00 93.75 186 ASN A CA 1
ATOM 1443 C C . ASN A 1 186 ? -17.186 -2.057 32.716 1.00 93.75 186 ASN A C 1
ATOM 1445 O O . ASN A 1 186 ? -18.346 -2.471 32.626 1.00 93.75 186 ASN A O 1
ATOM 1449 N N . LEU A 1 187 ? -16.358 -2.423 33.699 1.00 93.38 187 LEU A N 1
ATOM 1450 C CA . LEU A 1 187 ? -16.701 -3.403 34.737 1.00 93.38 187 LEU A CA 1
ATOM 1451 C C . LEU A 1 187 ? -17.908 -2.977 35.590 1.00 93.38 187 LEU A C 1
ATOM 1453 O O . LEU A 1 187 ? -18.697 -3.818 36.017 1.00 93.38 187 LEU A O 1
ATOM 1457 N N . GLU A 1 188 ? -18.099 -1.675 35.812 1.00 94.00 188 GLU A N 1
ATOM 1458 C CA . GLU A 1 188 ? -19.208 -1.170 36.625 1.00 94.00 188 GLU A CA 1
ATOM 1459 C C . GLU A 1 188 ? -20.568 -1.386 35.949 1.00 94.00 188 GLU A C 1
ATOM 1461 O O . GLU A 1 188 ? -21.535 -1.791 36.597 1.00 94.00 188 GLU A O 1
ATOM 1466 N N . ALA A 1 189 ? -20.656 -1.118 34.644 1.00 95.56 189 ALA A N 1
ATOM 1467 C CA . ALA A 1 189 ? -21.884 -1.320 33.880 1.00 95.56 189 ALA A CA 1
ATOM 1468 C C . ALA A 1 189 ? -22.276 -2.804 33.839 1.00 95.56 189 ALA A C 1
ATOM 1470 O O . ALA A 1 189 ? -23.438 -3.142 34.071 1.00 95.56 189 ALA A O 1
ATOM 1471 N N . VAL A 1 190 ? -21.288 -3.678 33.623 1.00 95.44 190 VAL A N 1
ATOM 1472 C CA . VAL A 1 190 ? -21.466 -5.136 33.624 1.00 95.44 190 VAL A CA 1
ATOM 1473 C C . VAL A 1 190 ? -21.954 -5.614 34.991 1.00 95.44 190 VAL A C 1
ATOM 1475 O O . VAL A 1 190 ? -22.941 -6.342 35.072 1.00 95.44 190 VAL A O 1
ATOM 1478 N N . PHE A 1 191 ? -21.333 -5.148 36.078 1.00 95.38 191 PHE A N 1
ATOM 1479 C CA . PHE A 1 191 ? -21.786 -5.464 37.432 1.00 95.38 191 PHE A CA 1
ATOM 1480 C C . PHE A 1 191 ? -23.239 -5.043 37.670 1.00 95.38 191 PHE A C 1
ATOM 1482 O O . PHE A 1 191 ? -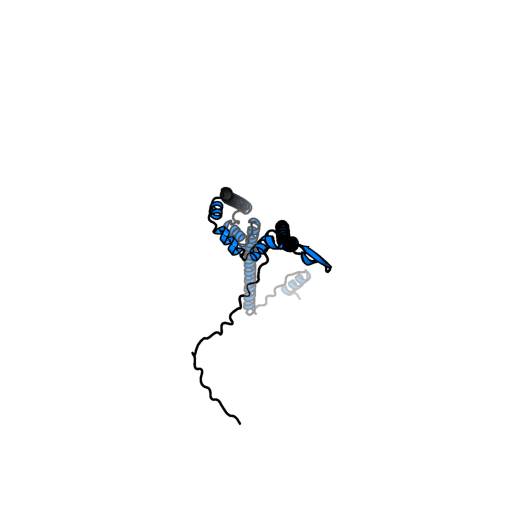24.043 -5.839 38.154 1.00 95.38 191 PHE A O 1
ATOM 1489 N N . LYS A 1 192 ? -23.605 -3.810 37.301 1.00 94.94 192 LYS A N 1
ATOM 1490 C CA . LYS A 1 192 ? -24.981 -3.315 37.454 1.00 94.94 192 LYS A CA 1
ATOM 1491 C C . LYS A 1 192 ? -25.980 -4.163 36.678 1.00 94.94 192 LYS A C 1
ATOM 1493 O O . LYS A 1 192 ? -27.067 -4.422 37.187 1.00 94.94 192 LYS A O 1
ATOM 1498 N N . GLN A 1 193 ? -25.613 -4.615 35.483 1.00 95.06 193 GLN A N 1
ATOM 1499 C CA . GLN A 1 193 ? -26.445 -5.509 34.688 1.00 95.06 193 GLN A CA 1
ATOM 1500 C C . GLN A 1 193 ? -26.637 -6.863 35.383 1.00 95.06 193 GLN A C 1
ATOM 1502 O O . GLN A 1 193 ? -27.774 -7.288 35.568 1.00 95.06 193 GLN A O 1
ATOM 1507 N N . ILE A 1 194 ? -25.558 -7.493 35.859 1.00 94.50 194 ILE A N 1
ATOM 1508 C CA . ILE A 1 194 ? -25.625 -8.765 36.601 1.00 94.50 194 ILE A CA 1
ATOM 1509 C C . ILE A 1 194 ? -26.489 -8.619 37.860 1.00 94.50 194 ILE A C 1
ATOM 1511 O O . ILE A 1 194 ? -27.364 -9.445 38.133 1.00 94.50 194 ILE A O 1
ATOM 1515 N N . ALA A 1 195 ? -26.269 -7.555 38.633 1.00 93.88 195 ALA A N 1
ATOM 1516 C CA . ALA A 1 195 ? -27.025 -7.279 39.848 1.00 93.88 195 ALA A CA 1
ATOM 1517 C C . ALA A 1 195 ? -28.517 -7.058 39.547 1.00 93.88 195 ALA A C 1
ATOM 1519 O O . ALA A 1 195 ? -29.384 -7.563 40.270 1.00 93.88 195 ALA A O 1
ATOM 1520 N N . PHE A 1 196 ? -28.826 -6.348 38.459 1.00 94.81 196 PHE A N 1
ATOM 1521 C CA . PHE A 1 196 ? -30.191 -6.141 37.993 1.00 94.81 196 PHE A CA 1
ATOM 1522 C C . PHE A 1 196 ? -30.855 -7.456 37.573 1.00 94.81 196 PHE A C 1
ATOM 1524 O O . PHE A 1 196 ? -31.957 -7.752 38.037 1.00 94.81 196 PHE A O 1
ATOM 1531 N N . ASP A 1 197 ? -30.176 -8.279 36.775 1.00 93.38 197 ASP A N 1
ATOM 1532 C CA . ASP A 1 197 ? -30.681 -9.580 36.329 1.00 93.38 197 ASP A CA 1
ATOM 1533 C C . ASP A 1 197 ? -30.958 -10.505 37.521 1.00 93.38 197 ASP A C 1
ATOM 1535 O O . ASP A 1 197 ? -32.005 -11.159 37.594 1.00 93.38 197 ASP A O 1
ATOM 1539 N N . ARG A 1 198 ? -30.076 -10.489 38.527 1.00 91.44 198 ARG A N 1
ATOM 1540 C CA . ARG A 1 198 ? -30.246 -11.223 39.788 1.00 91.44 198 ARG A CA 1
ATOM 1541 C C . ARG A 1 198 ? -31.476 -10.752 40.567 1.00 91.44 198 ARG A C 1
ATOM 1543 O O . ARG A 1 198 ? -32.233 -11.580 41.086 1.00 91.44 198 ARG A O 1
ATOM 1550 N N . LEU A 1 199 ? -31.702 -9.442 40.654 1.00 92.19 199 LEU A N 1
ATOM 1551 C CA . LEU A 1 199 ? -32.877 -8.876 41.320 1.00 92.19 199 LEU A CA 1
ATOM 1552 C C . LEU A 1 199 ? -34.170 -9.208 40.560 1.00 92.19 199 LEU A C 1
ATOM 1554 O O . LEU A 1 199 ? -35.151 -9.638 41.174 1.00 92.19 199 LEU A O 1
ATOM 1558 N N . ALA A 1 200 ? -34.159 -9.068 39.235 1.00 93.88 200 ALA A N 1
ATOM 1559 C CA . ALA A 1 200 ? -35.289 -9.384 38.371 1.00 93.88 200 ALA A CA 1
ATOM 1560 C C . ALA A 1 200 ? -35.662 -10.872 38.458 1.00 93.88 200 ALA A C 1
ATOM 1562 O O . ALA A 1 200 ? -36.842 -11.210 38.576 1.00 93.88 200 ALA A O 1
ATOM 1563 N N . ALA A 1 201 ? -34.674 -11.771 38.478 1.00 92.62 201 ALA A N 1
ATOM 1564 C CA . ALA A 1 201 ? -34.894 -13.201 38.676 1.00 92.62 201 ALA A CA 1
ATOM 1565 C C . ALA A 1 201 ? -35.538 -13.495 40.041 1.00 92.62 201 ALA A C 1
ATOM 1567 O O . ALA A 1 201 ? -36.522 -14.233 40.117 1.00 92.62 201 ALA A O 1
ATOM 1568 N N . ARG A 1 202 ? -35.052 -12.867 41.123 1.00 92.12 202 ARG A N 1
ATOM 1569 C CA . ARG A 1 202 ? -35.649 -13.009 42.464 1.00 92.12 202 ARG A CA 1
ATOM 1570 C C . ARG A 1 202 ? -37.103 -12.527 42.510 1.00 92.12 202 ARG A C 1
ATOM 1572 O O . ARG A 1 202 ? -37.935 -13.205 43.112 1.00 92.12 202 ARG A O 1
ATOM 1579 N N . GLN A 1 203 ? -37.422 -11.399 41.869 1.00 91.56 203 GLN A N 1
ATOM 1580 C CA . GLN A 1 203 ? -38.793 -10.874 41.798 1.00 91.56 203 GLN A CA 1
ATOM 1581 C C . GLN A 1 203 ? -39.728 -11.763 40.970 1.00 91.56 203 GLN A C 1
ATOM 1583 O O . GLN A 1 203 ? -40.860 -12.017 41.382 1.00 91.56 203 GLN A O 1
ATOM 1588 N N . LYS A 1 204 ? -39.263 -12.290 39.832 1.00 92.12 204 LYS A N 1
ATOM 1589 C CA . LYS A 1 204 ? -40.041 -13.250 39.035 1.00 92.12 204 LYS A CA 1
ATOM 1590 C C . LYS A 1 204 ? -40.398 -14.475 39.873 1.00 92.12 204 LYS A C 1
ATOM 1592 O O . LYS A 1 204 ? -41.577 -14.782 40.023 1.00 92.12 204 LYS A O 1
ATOM 1597 N N . VAL A 1 205 ? -39.418 -15.077 40.549 1.00 91.75 205 VAL A N 1
ATOM 1598 C CA . VAL A 1 205 ? -39.642 -16.241 41.422 1.00 91.75 205 VAL A CA 1
ATOM 1599 C C . VAL A 1 205 ? -40.606 -15.929 42.574 1.00 91.75 205 VAL A C 1
ATOM 1601 O O . VAL A 1 205 ? -41.439 -16.770 42.915 1.00 91.75 205 VAL A O 1
ATOM 1604 N N . SER A 1 206 ? -40.526 -14.749 43.200 1.00 88.81 206 SER A N 1
ATOM 1605 C CA . SER A 1 206 ? -41.453 -14.385 44.281 1.00 88.81 206 SER A CA 1
ATOM 1606 C C . SER A 1 206 ? -42.882 -14.173 43.769 1.00 88.81 206 SER A C 1
ATOM 1608 O O . SER A 1 206 ? -43.822 -14.672 44.390 1.00 88.81 206 SER A O 1
ATOM 1610 N N . SER A 1 207 ? -43.051 -13.519 42.616 1.00 87.88 207 SER A N 1
ATOM 1611 C CA . SER A 1 207 ? -44.357 -13.322 41.976 1.00 87.88 207 SER A CA 1
ATOM 1612 C C . SER A 1 207 ? -44.989 -14.641 41.523 1.00 87.88 207 SER A C 1
ATOM 1614 O O . SER A 1 207 ? -46.168 -14.870 41.777 1.00 87.88 207 SER A O 1
ATOM 1616 N N . GLU A 1 208 ? -44.202 -15.561 40.960 1.00 90.75 208 GLU A N 1
ATOM 1617 C CA . GLU A 1 208 ? -44.651 -16.905 40.592 1.00 90.75 208 GLU A CA 1
ATOM 1618 C C . GLU A 1 208 ? -45.064 -17.718 41.818 1.00 90.75 208 GLU A C 1
ATOM 1620 O O . GLU A 1 208 ? -46.087 -18.402 41.797 1.00 90.75 208 GLU A O 1
ATOM 1625 N N . LYS A 1 209 ? -44.297 -17.640 42.915 1.00 90.69 209 LYS A N 1
ATOM 1626 C CA . LYS A 1 209 ? -44.671 -18.278 44.184 1.00 90.69 209 LYS A CA 1
ATOM 1627 C C . LYS A 1 209 ? -45.980 -17.707 44.722 1.00 90.69 209 LYS A C 1
ATOM 1629 O O . LYS A 1 209 ? -46.840 -18.482 45.132 1.00 90.69 209 LYS A O 1
ATOM 1634 N N . ALA A 1 210 ? -46.155 -16.386 44.696 1.00 88.44 210 ALA A N 1
ATOM 1635 C CA . ALA A 1 210 ? -47.397 -15.743 45.114 1.00 88.44 210 ALA A CA 1
ATOM 1636 C C . ALA A 1 210 ? -48.578 -16.168 44.224 1.00 88.44 210 ALA A C 1
ATOM 1638 O O . ALA A 1 210 ? -49.615 -16.568 44.748 1.00 88.44 210 ALA A O 1
ATOM 1639 N N . ALA A 1 211 ? -48.405 -16.183 42.899 1.00 89.44 211 ALA A N 1
ATOM 1640 C CA . ALA A 1 211 ? -49.413 -16.647 41.948 1.00 89.44 211 ALA A CA 1
ATOM 1641 C C . ALA A 1 211 ? -49.818 -18.104 42.222 1.00 89.44 211 ALA A C 1
ATOM 1643 O O . ALA A 1 211 ? -50.999 -18.378 42.439 1.00 89.44 211 ALA A O 1
ATOM 1644 N N . LYS A 1 212 ? -48.841 -19.013 42.352 1.00 90.31 212 LYS A N 1
ATOM 1645 C CA . LYS A 1 212 ? -49.072 -20.424 42.711 1.00 90.31 212 LYS A CA 1
ATOM 1646 C C . LYS A 1 212 ? -49.801 -20.568 44.047 1.00 90.31 212 LYS A C 1
ATOM 1648 O O . LYS A 1 212 ? -50.712 -21.381 44.159 1.00 90.31 212 LYS A O 1
ATOM 1653 N N . GLN A 1 213 ? -49.457 -19.765 45.057 1.00 87.75 213 GLN A N 1
ATOM 1654 C CA . GLN A 1 213 ? -50.167 -19.765 46.341 1.00 87.75 213 GLN A CA 1
ATOM 1655 C C . GLN A 1 213 ? -51.615 -19.276 46.205 1.00 87.75 213 GLN A C 1
ATOM 1657 O O . GLN A 1 213 ? -52.514 -19.855 46.814 1.00 87.75 213 GLN A O 1
ATOM 1662 N N . THR A 1 214 ? -51.867 -18.224 45.420 1.00 87.12 214 THR A N 1
ATOM 1663 C CA . THR A 1 214 ? -53.235 -17.735 45.183 1.00 87.12 214 THR A CA 1
ATOM 1664 C C . THR A 1 214 ? -54.072 -18.735 44.398 1.00 87.12 214 THR A C 1
ATOM 1666 O O . THR A 1 214 ? -55.239 -18.939 44.724 1.00 87.12 214 THR A O 1
ATOM 1669 N N . GLU A 1 215 ? -53.480 -19.404 43.413 1.00 86.69 215 GLU A N 1
ATOM 1670 C CA . GLU A 1 215 ? -54.147 -20.425 42.617 1.00 86.69 215 GLU A CA 1
ATOM 1671 C C . GLU A 1 215 ? -54.455 -21.671 43.452 1.00 86.69 215 GLU A C 1
ATOM 1673 O O . GLU A 1 215 ? -55.594 -22.135 43.450 1.00 86.69 215 GLU A O 1
ATOM 1678 N N . ALA A 1 216 ? -53.510 -22.128 44.279 1.00 87.62 216 ALA A N 1
ATOM 1679 C CA . ALA A 1 216 ? -53.743 -23.211 45.233 1.00 87.62 216 ALA A CA 1
ATOM 1680 C C . ALA A 1 216 ? -54.874 -22.878 46.226 1.00 87.62 216 ALA A C 1
ATOM 1682 O O . ALA A 1 216 ? -55.741 -23.715 46.481 1.00 87.62 216 ALA A O 1
ATOM 1683 N N . LYS A 1 217 ? -54.929 -21.640 46.747 1.00 87.00 217 LYS A N 1
ATOM 1684 C CA . LYS A 1 217 ? -56.038 -21.184 47.608 1.00 87.00 217 LYS A CA 1
ATOM 1685 C C . LYS A 1 217 ? -57.381 -21.166 46.869 1.00 87.00 217 LYS A C 1
ATOM 1687 O O . LYS A 1 217 ? -58.383 -21.592 47.441 1.00 87.00 217 LYS A O 1
ATOM 1692 N N . ARG A 1 218 ? -57.415 -20.714 45.607 1.00 86.12 218 ARG A N 1
ATOM 1693 C CA . ARG A 1 218 ? -58.629 -20.740 44.768 1.00 86.12 218 ARG A CA 1
ATOM 1694 C C . ARG A 1 218 ? -59.116 -22.172 44.544 1.00 86.12 218 ARG A C 1
ATOM 1696 O O . ARG A 1 218 ? -60.286 -22.449 44.788 1.00 86.12 218 ARG A O 1
ATOM 1703 N N . GLN A 1 219 ? -58.229 -23.091 44.165 1.00 79.31 219 GLN A N 1
ATOM 1704 C CA . GLN A 1 219 ? -58.580 -24.499 43.955 1.00 79.31 219 GLN A CA 1
ATOM 1705 C C . GLN A 1 219 ? -59.091 -25.158 45.246 1.00 79.31 219 GLN A C 1
ATOM 1707 O O . GLN A 1 219 ? -60.123 -25.825 45.221 1.00 79.31 219 GLN A O 1
ATOM 1712 N N . ALA A 1 220 ? -58.454 -24.895 46.393 1.00 72.75 220 ALA A N 1
ATOM 1713 C CA . ALA A 1 220 ? -58.924 -25.393 47.686 1.00 72.75 220 ALA A CA 1
ATOM 1714 C C . ALA A 1 220 ? -60.328 -24.871 48.052 1.00 72.75 220 ALA A C 1
ATOM 1716 O O . ALA A 1 220 ? -61.156 -25.643 48.533 1.00 72.75 220 ALA A O 1
ATOM 1717 N N . SER A 1 221 ? -60.630 -23.591 47.785 1.00 65.50 221 SER A N 1
ATOM 1718 C CA . SER A 1 221 ? -61.971 -23.030 48.030 1.00 65.50 221 SER A CA 1
ATOM 1719 C C . SER A 1 221 ? -63.060 -23.597 47.114 1.00 65.50 221 SER A C 1
ATOM 1721 O O . SER A 1 221 ? -64.205 -23.725 47.535 1.00 65.50 221 SER A O 1
ATOM 1723 N N . VAL A 1 222 ? -62.723 -23.972 45.876 1.00 62.25 222 VAL A N 1
ATOM 1724 C CA . VAL A 1 222 ? -63.687 -24.563 44.932 1.00 62.25 222 VAL A CA 1
ATOM 1725 C C . VAL A 1 222 ? -64.044 -25.993 45.346 1.00 62.25 222 VAL A C 1
ATOM 1727 O O . VAL A 1 222 ? -65.207 -26.382 45.271 1.00 62.25 222 VAL A O 1
ATOM 1730 N N . VAL A 1 223 ? -63.073 -26.757 45.856 1.00 57.56 223 VAL A N 1
ATOM 1731 C CA . VAL A 1 223 ? -63.303 -28.129 46.336 1.00 57.56 223 VAL A CA 1
ATOM 1732 C C . VAL A 1 223 ? -64.086 -28.150 47.660 1.00 57.56 223 VAL A C 1
ATOM 1734 O O . VAL A 1 223 ? -64.911 -29.039 47.858 1.00 57.56 223 VAL A O 1
ATOM 1737 N N . SER A 1 224 ? -63.914 -27.160 48.546 1.00 54.22 224 SER A N 1
ATOM 1738 C CA . SER A 1 224 ? -64.702 -27.055 49.789 1.00 54.22 224 SER A CA 1
ATOM 1739 C C . SER A 1 224 ? -66.078 -26.399 49.605 1.00 54.22 224 SER A C 1
ATOM 1741 O O . SER A 1 224 ? -67.018 -26.737 50.326 1.00 54.22 224 SER A O 1
ATOM 1743 N N . GLY A 1 225 ? -66.235 -25.518 48.612 1.00 49.62 225 GLY A N 1
ATOM 1744 C CA . GLY A 1 225 ? -67.512 -24.883 48.271 1.00 49.62 225 GLY A CA 1
ATOM 1745 C C . GLY A 1 225 ? -68.585 -25.860 47.780 1.00 49.62 225 GLY A C 1
ATOM 1746 O O . GLY A 1 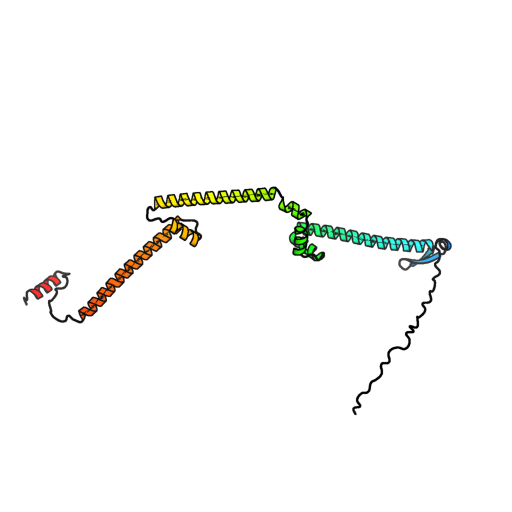225 ? -69.772 -25.588 47.927 1.00 49.62 225 GLY A O 1
ATOM 1747 N N . ALA A 1 226 ? -68.194 -27.032 47.271 1.00 47.09 226 ALA A N 1
ATOM 1748 C CA . ALA A 1 226 ? -69.134 -28.072 46.855 1.00 47.09 226 ALA A CA 1
ATOM 1749 C C . ALA A 1 226 ? -69.679 -28.930 48.020 1.00 47.09 226 ALA A C 1
ATOM 1751 O O . ALA A 1 226 ? -70.595 -29.722 47.806 1.00 47.09 226 ALA A O 1
ATOM 1752 N N . ALA A 1 227 ? -69.157 -28.784 49.248 1.00 48.06 227 ALA A N 1
ATOM 1753 C CA . ALA A 1 227 ? -69.470 -29.679 50.370 1.00 48.06 227 ALA A CA 1
ATOM 1754 C C . ALA A 1 227 ? -70.086 -29.001 51.611 1.00 48.06 227 ALA A C 1
ATOM 1756 O O . ALA A 1 227 ? -70.285 -29.673 52.622 1.00 48.06 227 ALA A O 1
ATOM 1757 N N . SER A 1 228 ? -70.435 -27.710 51.567 1.00 47.50 228 SER A N 1
ATOM 1758 C CA . SER A 1 228 ? -71.082 -27.039 52.708 1.00 47.50 228 SER A CA 1
ATOM 1759 C C . SER A 1 228 ? -72.344 -26.278 52.309 1.00 47.50 228 SER A C 1
ATOM 1761 O O . SER A 1 228 ? -72.403 -25.053 52.305 1.00 47.50 228 SER A O 1
ATOM 1763 N N . VAL A 1 229 ? -73.400 -27.040 52.019 1.00 49.16 229 VAL A N 1
ATOM 1764 C CA . VAL A 1 229 ? -74.777 -26.599 52.263 1.00 49.16 229 VAL A CA 1
ATOM 1765 C C . VAL A 1 229 ? -75.212 -27.249 53.570 1.00 49.16 229 VAL A C 1
ATOM 1767 O O . VAL A 1 229 ? -75.674 -28.387 53.565 1.00 49.16 229 VAL A O 1
ATOM 1770 N N . LYS A 1 230 ? -75.012 -26.547 54.692 1.00 49.31 230 LYS A N 1
ATOM 1771 C CA . LYS A 1 230 ? -75.830 -26.632 55.918 1.00 49.31 230 LYS A CA 1
ATOM 1772 C C . LYS A 1 230 ? -75.295 -25.674 56.981 1.00 49.31 230 LYS A C 1
ATOM 1774 O O . LYS A 1 230 ? -74.341 -25.981 57.688 1.00 49.31 230 LYS A O 1
ATOM 1779 N N . THR A 1 231 ? -75.976 -24.539 57.103 1.00 38.25 231 THR A N 1
ATOM 1780 C CA . THR A 1 231 ? -76.518 -23.943 58.342 1.00 38.25 231 THR A CA 1
ATOM 1781 C C . THR A 1 231 ? -76.529 -22.432 58.156 1.00 38.25 231 THR A C 1
ATOM 1783 O O . THR A 1 231 ? -75.493 -21.777 58.193 1.00 38.25 231 THR A O 1
ATOM 1786 N N . ALA A 1 232 ? -77.725 -21.903 57.909 1.00 51.44 232 ALA A N 1
ATOM 1787 C CA . ALA A 1 232 ? -77.991 -20.480 57.854 1.00 51.44 232 ALA A CA 1
ATOM 1788 C C . ALA A 1 232 ? -77.645 -19.842 59.205 1.00 51.44 232 ALA A C 1
ATOM 1790 O O . ALA A 1 232 ? -78.237 -20.170 60.234 1.00 51.44 232 ALA A O 1
ATOM 1791 N N . LYS A 1 233 ? -76.682 -18.928 59.186 1.00 46.75 233 LYS A N 1
ATOM 1792 C CA . LYS A 1 233 ? -76.531 -17.891 60.195 1.00 46.75 233 LYS A CA 1
ATOM 1793 C C . LYS A 1 233 ? -76.434 -16.598 59.403 1.00 46.75 233 LYS A C 1
ATOM 1795 O O . LYS A 1 233 ? -75.500 -16.436 58.626 1.00 46.75 233 LYS A O 1
ATOM 1800 N N . ASP A 1 234 ? -77.467 -15.770 59.508 1.00 54.47 234 ASP A N 1
ATOM 1801 C CA . ASP A 1 234 ? -77.556 -14.495 58.805 1.00 54.47 234 ASP A CA 1
ATOM 1802 C C . ASP A 1 234 ? -76.409 -13.587 59.257 1.00 54.47 234 ASP A C 1
ATOM 1804 O O . ASP A 1 234 ? -76.485 -12.926 60.297 1.00 54.47 234 ASP A O 1
ATOM 1808 N N . ASP A 1 235 ? -75.326 -13.573 58.484 1.00 56.62 235 ASP A N 1
ATOM 1809 C CA . ASP A 1 235 ? -74.275 -12.581 58.631 1.00 56.62 235 ASP A CA 1
ATOM 1810 C C . ASP A 1 235 ? -74.856 -11.222 58.235 1.00 56.62 235 ASP A C 1
ATOM 1812 O O . ASP A 1 235 ? -75.193 -10.950 57.078 1.00 56.62 235 ASP A O 1
ATOM 1816 N N . VAL A 1 236 ? -75.000 -10.351 59.231 1.00 59.59 236 VAL A N 1
ATOM 1817 C CA . VAL A 1 236 ? -75.298 -8.939 59.016 1.00 59.59 236 VAL A CA 1
ATOM 1818 C C . VAL A 1 236 ? -74.136 -8.353 58.219 1.00 59.59 236 VAL A C 1
ATOM 1820 O O . VAL A 1 236 ? -73.030 -8.193 58.735 1.00 59.59 236 VAL A O 1
ATOM 1823 N N . GLY A 1 237 ? -74.387 -8.067 56.940 1.00 67.00 237 GLY A N 1
ATOM 1824 C CA . GLY A 1 237 ? -73.432 -7.403 56.059 1.00 67.00 237 GLY A CA 1
ATOM 1825 C C . GLY A 1 237 ? -72.892 -6.111 56.676 1.00 67.00 237 GLY A C 1
ATOM 1826 O O . GLY A 1 237 ? -73.549 -5.466 57.493 1.00 67.00 237 GLY A O 1
ATOM 1827 N N . THR A 1 238 ? -71.666 -5.748 56.296 1.00 69.38 238 THR A N 1
ATOM 1828 C CA . THR A 1 238 ? -70.943 -4.591 56.835 1.00 69.38 238 THR A CA 1
ATOM 1829 C C . THR A 1 238 ? -71.814 -3.334 56.805 1.00 69.38 238 THR A C 1
ATOM 1831 O O . THR A 1 238 ? -72.181 -2.855 55.734 1.00 69.38 238 THR A O 1
ATOM 1834 N N . ILE A 1 239 ? -72.118 -2.793 57.985 1.00 71.25 239 ILE A N 1
ATOM 1835 C CA . ILE A 1 239 ? -72.964 -1.611 58.159 1.00 71.25 239 ILE A CA 1
ATOM 1836 C C . ILE A 1 239 ? -72.241 -0.397 57.570 1.00 71.25 239 ILE A C 1
ATOM 1838 O O . ILE A 1 239 ? -71.232 0.054 58.110 1.00 71.25 239 ILE A O 1
ATOM 1842 N N . ARG A 1 240 ? -72.749 0.137 56.456 1.00 77.19 240 ARG A N 1
ATOM 1843 C CA . ARG A 1 240 ? -72.175 1.325 55.789 1.00 77.19 240 ARG A CA 1
ATOM 1844 C C . ARG A 1 240 ? -73.000 2.596 55.983 1.00 77.19 240 ARG A C 1
ATOM 1846 O O . ARG A 1 240 ? -72.573 3.666 55.564 1.00 77.19 240 ARG A O 1
ATOM 1853 N N . SER A 1 241 ? -74.172 2.499 56.609 1.00 80.31 241 SER A N 1
ATOM 1854 C CA . SER A 1 241 ? -75.014 3.655 56.925 1.00 80.31 241 SER A CA 1
ATOM 1855 C C . SER A 1 241 ? -75.892 3.403 58.151 1.00 80.31 241 SER A C 1
ATOM 1857 O O . SER A 1 241 ? -76.158 2.259 58.520 1.00 80.31 241 SER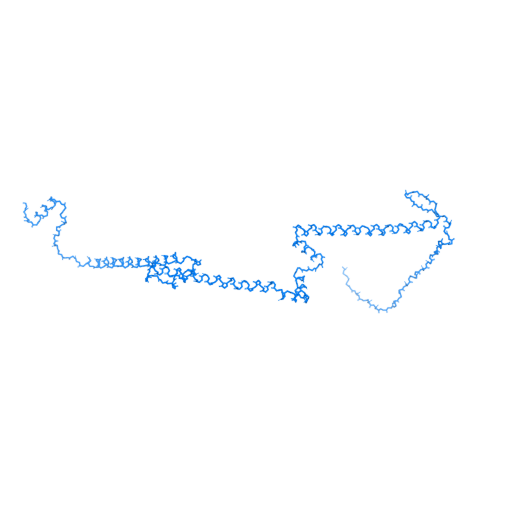 A O 1
ATOM 1859 N N . ILE A 1 242 ? -76.378 4.484 58.764 1.00 78.69 242 ILE A N 1
ATOM 1860 C CA . ILE A 1 242 ? -77.252 4.441 59.948 1.00 78.69 242 ILE A CA 1
ATOM 1861 C C . ILE A 1 242 ? -78.586 3.738 59.636 1.00 78.69 242 ILE A C 1
ATOM 1863 O O . ILE A 1 242 ? -79.105 2.998 60.468 1.00 78.69 242 ILE A O 1
ATOM 1867 N N . ALA A 1 243 ? -79.117 3.910 58.421 1.00 79.56 243 ALA A N 1
ATOM 1868 C CA . ALA A 1 243 ? -80.336 3.231 57.981 1.00 79.56 243 ALA A CA 1
ATOM 1869 C C . ALA A 1 243 ? -80.142 1.707 57.883 1.00 79.56 243 ALA A C 1
ATOM 1871 O O . ALA A 1 243 ? -81.019 0.937 58.274 1.00 79.56 243 ALA A O 1
ATOM 1872 N N . ASP A 1 244 ? -78.967 1.278 57.420 1.00 80.69 244 ASP A N 1
ATOM 1873 C CA . ASP A 1 244 ? -78.614 -0.136 57.286 1.00 80.69 244 ASP A CA 1
ATOM 1874 C C . ASP A 1 244 ? -78.379 -0.785 58.660 1.00 80.69 244 ASP A C 1
ATOM 1876 O O . ASP A 1 244 ? -78.837 -1.897 58.924 1.00 80.69 244 ASP A O 1
ATOM 1880 N N . ALA A 1 245 ? -77.774 -0.032 59.588 1.00 79.38 245 ALA A N 1
ATOM 1881 C CA . ALA A 1 245 ? -77.629 -0.423 60.990 1.00 79.38 245 ALA A CA 1
ATOM 1882 C C . ALA A 1 245 ? -78.993 -0.684 61.646 1.00 79.38 245 ALA A C 1
ATOM 1884 O O . ALA A 1 245 ? -79.185 -1.689 62.328 1.00 79.38 245 ALA A O 1
ATOM 1885 N N . TRP A 1 246 ? -79.961 0.204 61.409 1.00 76.69 246 TRP A N 1
ATOM 1886 C CA . TRP A 1 246 ? -81.303 0.086 61.974 1.00 76.69 246 TRP A CA 1
ATOM 1887 C C . TRP A 1 246 ? -82.099 -1.070 61.356 1.00 76.69 246 TRP A C 1
ATOM 1889 O O . TRP A 1 246 ? -82.774 -1.813 62.069 1.00 76.69 246 TRP A O 1
ATOM 1899 N N . ALA A 1 247 ? -81.977 -1.281 60.043 1.00 78.88 247 ALA A N 1
ATOM 1900 C CA . ALA A 1 247 ? -82.597 -2.414 59.362 1.00 78.88 247 ALA A CA 1
ATOM 1901 C C . ALA A 1 247 ? -82.005 -3.761 59.811 1.00 78.88 247 ALA A C 1
ATOM 1903 O O . ALA A 1 247 ? -82.735 -4.748 59.930 1.00 78.88 247 ALA A O 1
ATOM 1904 N N . ALA A 1 248 ? -80.698 -3.810 60.076 1.00 78.56 248 ALA A N 1
ATOM 1905 C CA . ALA A 1 248 ? -80.037 -4.979 60.642 1.00 78.56 248 ALA A CA 1
ATOM 1906 C C . ALA A 1 248 ? -80.469 -5.239 62.094 1.00 78.56 248 ALA A C 1
ATOM 1908 O O . ALA A 1 248 ? -80.799 -6.373 62.440 1.00 78.56 248 ALA A O 1
ATOM 1909 N N . ALA A 1 249 ? -80.552 -4.191 62.917 1.00 77.81 249 ALA A N 1
ATOM 1910 C CA . ALA A 1 249 ? -81.006 -4.292 64.302 1.00 77.81 249 ALA A CA 1
ATOM 1911 C C . ALA A 1 249 ? -82.463 -4.775 64.402 1.00 77.81 249 ALA A C 1
ATOM 1913 O O . ALA A 1 249 ? -82.773 -5.625 65.236 1.00 77.81 249 ALA A O 1
ATOM 1914 N N . LYS A 1 250 ? -83.351 -4.311 63.511 1.00 79.25 250 LYS A N 1
ATOM 1915 C CA . LYS A 1 250 ? -84.731 -4.818 63.420 1.00 79.25 250 LYS A CA 1
ATOM 1916 C C . LYS A 1 250 ? -84.797 -6.307 63.109 1.00 79.25 250 LYS A C 1
ATOM 1918 O O . LYS A 1 250 ? -85.571 -7.025 63.735 1.00 79.25 250 LYS A O 1
ATOM 1923 N N . ARG A 1 251 ? -83.974 -6.771 62.166 1.00 73.75 251 ARG A N 1
ATOM 1924 C CA . ARG A 1 251 ? -83.889 -8.194 61.809 1.00 73.75 251 ARG A CA 1
ATOM 1925 C C . ARG A 1 251 ? -83.379 -9.050 62.969 1.00 73.75 251 ARG A C 1
ATOM 1927 O O . ARG A 1 251 ? -83.846 -10.168 63.129 1.00 73.75 251 ARG A O 1
ATOM 1934 N N . GLN A 1 252 ? -82.479 -8.519 63.799 1.00 74.31 252 GLN A N 1
ATOM 1935 C CA . GLN A 1 252 ? -81.948 -9.239 64.961 1.00 74.31 252 GLN A CA 1
ATOM 1936 C C . GLN A 1 252 ? -82.896 -9.265 66.164 1.00 74.31 252 GLN A C 1
ATOM 1938 O O . GLN A 1 252 ? -82.964 -10.280 66.852 1.00 74.31 252 GLN A O 1
ATOM 1943 N N . HIS A 1 253 ? -83.623 -8.178 66.432 1.00 71.81 253 HIS A N 1
ATOM 1944 C CA . HIS A 1 253 ? -84.470 -8.076 67.625 1.00 71.81 253 HIS A CA 1
ATOM 1945 C C . HIS A 1 253 ? -85.947 -8.419 67.399 1.00 71.81 253 HIS A C 1
ATOM 1947 O O . HIS A 1 253 ? -86.711 -8.405 68.359 1.00 71.81 253 HIS A O 1
ATOM 1953 N N . GLY A 1 254 ? -86.352 -8.770 66.173 1.00 65.00 254 GLY A N 1
ATOM 1954 C CA . GLY A 1 254 ? -87.663 -9.372 65.903 1.00 65.00 254 GLY A CA 1
ATOM 1955 C C . GLY A 1 254 ? -88.859 -8.518 66.336 1.00 65.00 254 GLY A C 1
ATOM 1956 O O . GLY A 1 254 ? -89.894 -9.063 6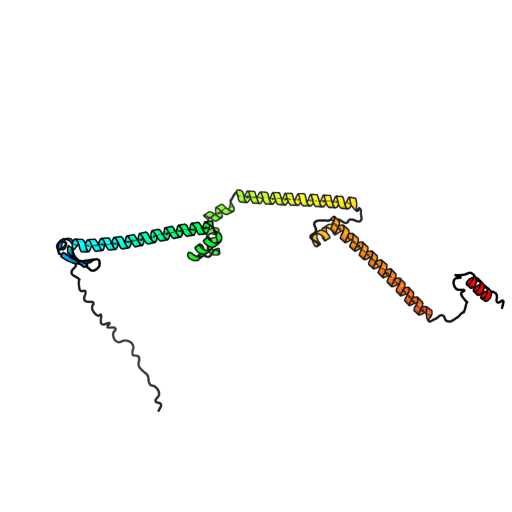6.709 1.00 65.00 254 GLY A O 1
ATOM 1957 N N . VAL A 1 255 ? -88.727 -7.190 66.312 1.00 58.22 255 VAL A N 1
ATOM 1958 C CA . VAL A 1 255 ? -89.842 -6.269 66.566 1.00 58.22 255 VAL A CA 1
ATOM 1959 C C . VAL A 1 255 ? -90.427 -5.877 65.212 1.00 58.22 255 VAL A C 1
ATOM 1961 O O . VAL A 1 255 ? -89.766 -5.180 64.434 1.00 58.22 255 VAL A O 1
ATOM 1964 N N . SER A 1 256 ? -91.625 -6.390 64.917 1.00 52.91 256 SER A N 1
ATOM 1965 C CA . SER A 1 256 ? -92.407 -6.002 63.737 1.00 52.91 256 SER A CA 1
ATOM 1966 C C . SER A 1 256 ? -92.882 -4.557 63.825 1.00 52.91 256 SER A C 1
ATOM 1968 O O . SER A 1 256 ? -93.178 -4.091 64.945 1.00 52.91 256 SER A O 1
#

Radius of gyration: 58.04 Å; chains: 1; bounding box: 132×66×134 Å

=== Feature glossary ===
Legend for the data blocks above and below:

— What the protein is —

The amino-acid sequence is the protein's primary structure: the linear order of residues from the N-terminus to the C-terminus, written in one-letter code. Everything else here — the 3D coordinates, the secondary structure, the domain annotations — is ultimately a consequence of this string.

Database cross-references. InterPro integrates a dozen domain/family signature databases into unified entries with residue-range hits. GO terms attach function/process/location labels with evidence codes. CATH codes position the fold in a four-level structural taxonomy. Organism is the NCBI-taxonomy species name.

— Where its atoms are —

The mmCIF block holds the 3D Cartesian coordinates of each backbone atom (N, Cα, C, O) in ångströms. mmCIF is the PDB's canonical archive format — a tagged-loop text representation of the atomic model.

The six renders are orthographic views along the three Cartesian axes in both directions. Representation (cartoon, sticks, or surface) and color scheme (sequence-rainbow or by-chain) vary across proteins so the training set covers all the common visualization conventions.

— Local backbone conformation —

Secondary structure is the local, repeating backbone conformation. DSSP classifies it into eight states by reading the hydrogen-bond network: three helix types (H, G, I), two β types (E, B), two non-regular types (T, S), and unstructured coil (-).

SS3 is a coarse helix/strand/coil call (letters a/b/c) made by the P-SEA algorithm from inter-Cα distances and dihedrals. It is less detailed than DSSP but needs only Cα positions.

Backbone dihedral angles. Every residue except chain termi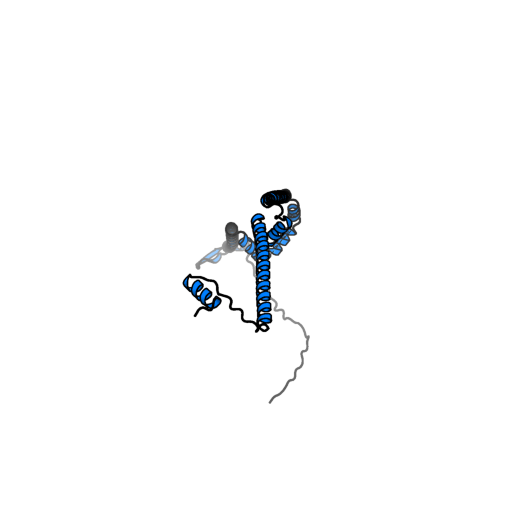ni has a φ (preceding-C → N → Cα → C) and a ψ (N → Cα → C → next-N). They are reported in degrees following the IUPAC sign convention. Secondary structure is essentially a statement about which (φ, ψ) basin each residue occupies.

— Global shape and packing —

The geometric summary reports three shape descriptors. Rg (radius of gyration) measures how spread out the Cα atoms are about their centre of mass; compact globular proteins have small Rg, elongated or unfolded ones large. Cα contacts (<8 Å, |i−j|>4) count long-range residue pairs in spatial proximity — high for tightly packed folds, near zero for rods or random coil. The bounding-box extents give the protein's footprint along x, y, z in Å.

Solvent accessibility: the surface area of each residue that a 1.4 Å water probe can touch, in Å². When only backbone atoms are present the absolute values are lower than full-atom SASA (side chains contribute most of the area) and are flagged as backbone-only.

Plot images: a contact map (which residues are close in 3D, as an N×N binary image), a Ramachandran scatter (backbone torsion angles, revealing secondary-structure composition at a glance), and — for AlphaFold structures — a PAE heatmap (pairwise prediction confidence).

— Structural neighborhood —

Foldseek's 3Di representation compresses backbone geometry into a per-residue letter drawn from a learned twenty-state alphabet. It captures the tertiary interaction pattern around each residue — which residues are packed against it in space, regardless of where they are in sequence.

Structural nearest neighbors (via Foldseek easy-search vs the PDB). Reported per hit: target PDB id, E-value, and alignment TM-score. A TM-score above ~0.5 is the conventional threshold for 'same fold'.

— Confidence and disorder —

pLDDT (predicted Local Distance Difference Test) is AlphaFold's per-residue confidence score, ranging from 0 to 100. Values above 90 indicate high confidence (typically well-packed cores); 70–90 is confident; 50–70 low confidence; below 50 usually means the region is disordered or the prediction is unreliable there. AlphaFold stores pLDDT in the mmCIF B-factor column.

For experimental (PDB) structures, the B-factor (temperature factor) quantifies the positional spread of each atom in the crystal — a combination of thermal vibration and static disorder — in units of Å². High B-factors mark flexible loops or poorly resolved regions; low B-factors mark the rigid, well-ordered core.

Predicted Aligned Error (PAE) is an AlphaFold confidence matrix: entry (i, j) is the expected error in the position of residue j, in ångströms, when the prediction is superimposed on the true structure at residue i. Low PAE within a block of residues means that block is internally rigid and well-predicted; high PAE between two blocks means their relative placement is uncertain even if each block individually is confident.